Protein AF-0000000084719335 (afdb_homodimer)

Structure (mmCIF, N/CA/C/O backbone):
data_AF-0000000084719335-model_v1
#
loop_
_entity.id
_entity.type
_entity.pdbx_description
1 polymer 'Transcriptional regulator, LysR family'
#
loop_
_atom_site.group_PDB
_atom_site.id
_atom_site.type_symbol
_atom_site.label_atom_id
_atom_site.label_alt_id
_atom_site.label_comp_id
_atom_site.label_asym_id
_atom_site.label_entity_id
_atom_site.label_seq_id
_atom_site.pdbx_PDB_ins_code
_atom_site.Cartn_x
_atom_site.Cartn_y
_atom_site.Cartn_z
_atom_site.occupancy
_atom_site.B_iso_or_equiv
_atom_site.auth_seq_id
_atom_site.auth_comp_id
_atom_site.auth_asym_id
_atom_site.auth_atom_id
_atom_site.pdbx_PDB_model_num
ATOM 1 N N . MET A 1 1 ? -36.25 52.406 4.422 1 25.56 1 MET A N 1
ATOM 2 C CA . MET A 1 1 ? -36.938 51.438 3.568 1 25.56 1 MET A CA 1
ATOM 3 C C . MET A 1 1 ? -36 50.312 3.145 1 25.56 1 MET A C 1
ATOM 5 O O . MET A 1 1 ? -35.219 50.469 2.195 1 25.56 1 MET A O 1
ATOM 9 N N . ALA A 1 2 ? -35.438 49.688 4.145 1 31.94 2 ALA A N 1
ATOM 10 C CA . ALA A 1 2 ? -34.406 48.688 4.473 1 31.94 2 ALA A CA 1
ATOM 11 C C . ALA A 1 2 ? -34.781 47.312 3.912 1 31.94 2 ALA A C 1
ATOM 13 O O . ALA A 1 2 ? -35.625 46.625 4.461 1 31.94 2 ALA A O 1
ATOM 14 N N . GLY A 1 3 ? -35.094 47.281 2.584 1 25.62 3 GLY A N 1
ATOM 15 C CA . GLY A 1 3 ? -35.562 46.062 1.975 1 25.62 3 GLY A CA 1
ATOM 16 C C . GLY A 1 3 ? -34.562 44.906 2.055 1 25.62 3 GLY A C 1
ATOM 17 O O . GLY A 1 3 ? -33.5 44.969 1.447 1 25.62 3 GLY A O 1
ATOM 18 N N . LYS A 1 4 ? -34.406 44.312 3.188 1 32.72 4 LYS A N 1
ATOM 19 C CA . LYS A 1 4 ? -33.531 43.188 3.498 1 32.72 4 LYS A CA 1
ATOM 20 C C . LYS A 1 4 ? -33.781 42 2.584 1 32.72 4 LYS A C 1
ATOM 22 O O . LYS A 1 4 ? -34.906 41.438 2.598 1 32.72 4 LYS A O 1
ATOM 27 N N . VAL A 1 5 ? -33.469 42.094 1.308 1 30.06 5 VAL A N 1
ATOM 28 C CA . VAL A 1 5 ? -33.656 41 0.376 1 30.06 5 VAL A CA 1
ATOM 29 C C . VAL A 1 5 ? -33.062 39.719 0.954 1 30.06 5 VAL A C 1
ATOM 31 O O . VAL A 1 5 ? -32.031 39.75 1.627 1 30.06 5 VAL A O 1
ATOM 34 N N . ASP A 1 6 ? -33.875 38.781 1.334 1 27.91 6 ASP A N 1
ATOM 35 C CA . ASP A 1 6 ? -33.719 37.406 1.821 1 27.91 6 ASP A CA 1
ATOM 36 C C . ASP A 1 6 ? -32.844 36.594 0.862 1 27.91 6 ASP A C 1
ATOM 38 O O . ASP A 1 6 ? -33.281 36.281 -0.254 1 27.91 6 ASP A O 1
ATOM 42 N N . LEU A 1 7 ? -31.656 37 0.494 1 32.09 7 LEU A N 1
ATOM 43 C CA . LEU A 1 7 ? -30.953 36.094 -0.422 1 32.09 7 LEU A CA 1
ATOM 44 C C . LEU A 1 7 ? -30.984 34.688 0.091 1 32.09 7 LEU A C 1
ATOM 46 O O . LEU A 1 7 ? -30.734 34.438 1.273 1 32.09 7 LEU A O 1
ATOM 50 N N . GLY A 1 8 ? -31.938 33.906 -0.352 1 28.92 8 GLY A N 1
ATOM 51 C CA . GLY A 1 8 ? -32.188 32.469 -0.21 1 28.92 8 GLY A CA 1
ATOM 52 C C . GLY A 1 8 ? -30.922 31.641 -0.25 1 28.92 8 GLY A C 1
ATOM 53 O O . GLY A 1 8 ? -30 31.938 -0.997 1 28.92 8 GLY A O 1
ATOM 54 N N . ARG A 1 9 ? -30.5 31.109 0.872 1 32.75 9 ARG A N 1
ATOM 55 C CA . ARG A 1 9 ? -29.391 30.203 1.153 1 32.75 9 ARG A CA 1
ATOM 56 C C . ARG A 1 9 ? -29.375 29.047 0.159 1 32.75 9 ARG A C 1
ATOM 58 O O . ARG A 1 9 ? -30.406 28.375 -0.05 1 32.75 9 ARG A O 1
ATOM 65 N N . PRO A 1 10 ? -28.578 29.172 -1.037 1 32.22 10 PRO A N 1
ATOM 66 C CA . PRO A 1 10 ? -28.469 28.016 -1.932 1 32.22 10 PRO A CA 1
ATOM 67 C C . PRO A 1 10 ? -28.344 26.688 -1.176 1 32.22 10 PRO A C 1
ATOM 69 O O . PRO A 1 10 ? -27.844 26.672 -0.049 1 32.22 10 PRO A O 1
ATOM 72 N N . GLY A 1 11 ? -29.344 25.828 -1.224 1 26.53 11 GLY A N 1
ATOM 73 C CA . GLY A 1 11 ? -29.469 24.438 -0.787 1 26.53 11 GLY A CA 1
ATOM 74 C C . GLY A 1 11 ? -28.25 23.609 -1.098 1 26.53 11 GLY A C 1
ATOM 75 O O . GLY A 1 11 ? -27.516 23.891 -2.049 1 26.53 11 GLY A O 1
ATOM 76 N N . VAL A 1 12 ? -27.625 22.906 -0.111 1 29.16 12 VAL A N 1
ATOM 77 C CA . VAL A 1 12 ? -26.641 21.844 0.048 1 29.16 12 VAL A CA 1
ATOM 78 C C . VAL A 1 12 ? -26.969 20.688 -0.897 1 29.16 12 VAL A C 1
ATOM 80 O O . VAL A 1 12 ? -28.031 20.078 -0.797 1 29.16 12 VAL A O 1
ATOM 83 N N . GLN A 1 13 ? -26.984 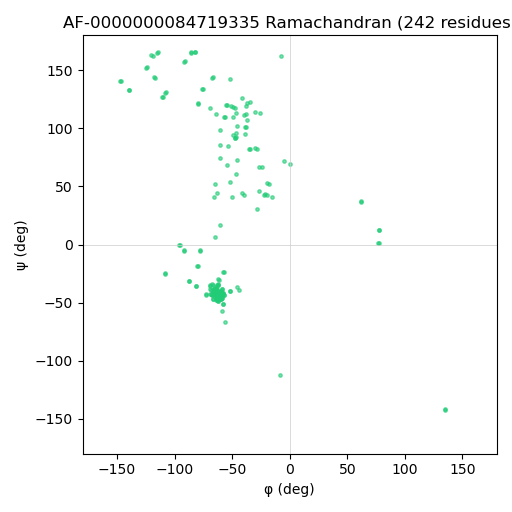20.906 -2.207 1 28.06 13 GLN A N 1
ATOM 84 C CA . GLN A 1 13 ? -27.156 19.766 -3.09 1 28.06 13 GLN A CA 1
ATOM 85 C C . GLN A 1 13 ? -26.375 18.547 -2.564 1 28.06 13 GLN A C 1
ATOM 87 O O . GLN A 1 13 ? -25.172 18.625 -2.348 1 28.06 13 GLN A O 1
ATOM 92 N N . CYS A 1 14 ? -27.047 17.625 -1.935 1 24.53 14 CYS A N 1
ATOM 93 C CA . CYS A 1 14 ? -26.844 16.203 -1.69 1 24.53 14 CYS A CA 1
ATOM 94 C C . CYS A 1 14 ? -26.156 15.539 -2.883 1 24.53 14 CYS A C 1
ATOM 96 O O . CYS A 1 14 ? -26.391 15.922 -4.031 1 24.53 14 CYS A O 1
ATOM 98 N N . CYS A 1 15 ? -25.031 14.922 -2.662 1 29.81 15 CYS A N 1
ATOM 99 C CA . CYS A 1 15 ? -24.25 14.008 -3.488 1 29.81 15 CYS A CA 1
ATOM 100 C C . CYS A 1 15 ? -25.172 13.039 -4.238 1 29.81 15 CYS A C 1
ATOM 102 O O . CYS A 1 15 ? -25.594 12.023 -3.688 1 29.81 15 CYS A O 1
ATOM 104 N N . LEU A 1 16 ? -26.219 13.406 -4.777 1 32.31 16 LEU A N 1
ATOM 105 C CA . LEU A 1 16 ? -27.016 12.445 -5.531 1 32.31 16 LEU A CA 1
ATOM 106 C C . LEU A 1 16 ? -26.156 11.703 -6.551 1 32.31 16 LEU A C 1
ATOM 108 O O . LEU A 1 16 ? -25.453 12.336 -7.352 1 32.31 16 LEU A O 1
ATOM 112 N N . GLY A 1 17 ? -26.109 10.336 -6.348 1 31.42 17 GLY A N 1
ATOM 113 C CA . GLY A 1 17 ? -25.625 9.148 -7.027 1 31.42 17 GLY A CA 1
ATOM 114 C C . GLY A 1 17 ? -26.281 8.922 -8.375 1 31.42 17 GLY A C 1
ATOM 115 O O . GLY A 1 17 ? -26.812 7.84 -8.641 1 31.42 17 GLY A O 1
ATOM 116 N N . ILE A 1 18 ? -26.922 9.703 -9.07 1 34.09 18 ILE A N 1
ATOM 117 C CA . ILE A 1 18 ? -27.812 9.133 -10.07 1 34.09 18 ILE A CA 1
ATOM 118 C C . ILE A 1 18 ? -27.016 8.211 -11.008 1 34.09 18 ILE A C 1
ATOM 120 O O . ILE A 1 18 ? -27.578 7.289 -11.602 1 34.09 18 ILE A O 1
ATOM 124 N N . GLY A 1 19 ? -26.125 8.656 -11.797 1 34.84 19 GLY A N 1
ATOM 125 C CA . GLY A 1 19 ? -25.859 8.031 -13.078 1 34.84 19 GLY A CA 1
ATOM 126 C C . GLY A 1 19 ? -25.562 6.543 -12.969 1 34.84 19 GLY A C 1
ATOM 127 O O . GLY A 1 19 ? -24.984 6.094 -11.977 1 34.84 19 GLY A O 1
ATOM 128 N N . THR A 1 20 ? -26.375 5.5 -13.648 1 37.09 20 THR A N 1
ATOM 129 C CA . THR A 1 20 ? -26.375 4.043 -13.719 1 37.09 20 THR A CA 1
ATOM 130 C C . THR A 1 20 ? -24.953 3.518 -13.953 1 37.09 20 THR A C 1
ATOM 132 O O . THR A 1 20 ? -24.766 2.332 -14.234 1 37.09 20 THR A O 1
ATOM 135 N N . GLY A 1 21 ? -24.203 4.277 -14.758 1 34 21 GLY A N 1
ATOM 136 C CA . GLY A 1 21 ? -22.953 3.623 -15.156 1 34 21 GLY A CA 1
ATOM 137 C C . GLY A 1 21 ? -22.328 2.805 -14.047 1 34 21 GLY A C 1
ATOM 138 O O . GLY A 1 21 ? -22.562 3.072 -12.859 1 34 21 GLY A O 1
ATOM 139 N N . VAL A 1 22 ? -22.188 1.391 -14.328 1 33.91 22 VAL A N 1
ATOM 140 C CA . VAL A 1 22 ? -21.406 0.573 -13.414 1 33.91 22 VAL A CA 1
ATOM 141 C C . VAL A 1 22 ? -20.359 1.444 -12.703 1 33.91 22 VAL A C 1
ATOM 143 O O . VAL A 1 22 ? -19.453 1.983 -13.344 1 33.91 22 VAL A O 1
ATOM 146 N N . ARG A 1 23 ? -20.734 2.383 -11.859 1 37.47 23 ARG A N 1
ATOM 147 C CA . ARG A 1 23 ? -19.891 2.969 -10.836 1 37.47 23 ARG A CA 1
ATOM 148 C C . ARG A 1 23 ? -18.734 2.033 -10.484 1 37.47 23 ARG A C 1
ATOM 150 O O . ARG A 1 23 ? -18.922 1.012 -9.828 1 37.47 23 ARG A O 1
ATOM 157 N N . GLU A 1 24 ? -18.234 1.527 -11.508 1 37 24 GLU A N 1
ATOM 158 C CA . GLU A 1 24 ? -16.938 0.912 -11.234 1 37 24 GLU A CA 1
ATOM 159 C C . GLU A 1 24 ? -16.484 1.218 -9.812 1 37 24 GLU A C 1
ATOM 161 O O . GLU A 1 24 ? -16.953 2.17 -9.188 1 37 24 GLU A O 1
ATOM 166 N N . GLY A 1 25 ? -15.492 0.408 -9.328 1 35.66 25 GLY A N 1
ATOM 167 C CA . GLY A 1 25 ? -14.875 0.1 -8.047 1 35.66 25 GLY A CA 1
ATOM 168 C C . GLY A 1 25 ? -14.695 1.321 -7.168 1 35.66 25 GLY A C 1
ATOM 169 O O . GLY A 1 25 ? -14.477 2.428 -7.668 1 35.66 25 GLY A O 1
ATOM 170 N N . ALA A 1 26 ? -15.617 1.698 -6.184 1 39.69 26 ALA A N 1
ATOM 171 C CA . ALA A 1 26 ? -15.195 2.279 -4.91 1 39.69 26 ALA A CA 1
ATOM 172 C C . ALA A 1 26 ? -13.68 2.396 -4.836 1 39.69 26 ALA A C 1
ATOM 174 O O . ALA A 1 26 ? -12.969 1.399 -4.973 1 39.69 26 ALA A O 1
ATOM 175 N N . ARG A 1 27 ? -13.203 3.27 -5.625 1 42.34 27 ARG A N 1
ATOM 176 C CA . ARG A 1 27 ? -11.797 3.654 -5.5 1 42.34 27 ARG A CA 1
ATOM 177 C C . ARG A 1 27 ? -11.266 3.318 -4.109 1 42.34 27 ARG A C 1
ATOM 179 O O . ARG A 1 27 ? -11.703 3.896 -3.113 1 42.34 27 ARG A O 1
ATOM 186 N N . LEU A 1 28 ? -11.586 2.203 -3.641 1 44.66 28 LEU A N 1
ATOM 187 C CA . LEU A 1 28 ? -10.789 1.982 -2.436 1 44.66 28 LEU A CA 1
ATOM 188 C C . LEU A 1 28 ? -9.578 2.904 -2.404 1 44.66 28 LEU A C 1
ATOM 190 O O . LEU A 1 28 ? -8.656 2.748 -3.205 1 44.66 28 LEU A O 1
ATOM 194 N N . GLY A 1 29 ? -9.906 4.332 -2.611 1 51.66 29 GLY A N 1
ATOM 195 C CA . GLY A 1 29 ? -8.906 5.34 -2.305 1 51.66 29 GLY A CA 1
ATOM 196 C C . GLY A 1 29 ? -7.766 4.816 -1.454 1 51.66 29 GLY A C 1
ATOM 197 O O . GLY A 1 29 ? -7.699 5.094 -0.255 1 51.66 29 GLY A O 1
ATOM 198 N N . ALA A 1 30 ? -7.383 3.559 -1.85 1 61.56 30 ALA A N 1
ATOM 199 C CA . ALA A 1 30 ? -6.488 2.818 -0.967 1 61.56 30 ALA A CA 1
ATOM 200 C C . ALA A 1 30 ? -5.137 3.518 -0.844 1 61.56 30 ALA A C 1
ATOM 202 O O . ALA A 1 30 ? -4.699 4.203 -1.771 1 61.56 30 ALA A O 1
ATOM 203 N N . VAL A 1 31 ? -5.023 3.939 0.312 1 75.88 31 VAL A N 1
ATOM 204 C CA . VAL A 1 31 ? -3.67 4.305 0.711 1 75.88 31 VAL A CA 1
ATOM 205 C C . VAL A 1 31 ? -2.656 3.512 -0.11 1 75.88 31 VAL A C 1
ATOM 207 O O . VAL A 1 31 ? -2.729 2.281 -0.177 1 75.88 31 VAL A O 1
ATOM 210 N N . SER A 1 32 ? -1.927 4.254 -0.952 1 84.25 32 SER A N 1
ATOM 211 C CA . SER A 1 32 ? -0.883 3.6 -1.732 1 84.25 32 SER A CA 1
ATOM 212 C C . SER A 1 32 ? 0.454 3.627 -0.999 1 84.25 32 SER A C 1
ATOM 214 O O . SER A 1 32 ? 0.646 4.422 -0.077 1 84.25 32 SER A O 1
ATOM 216 N N . LEU A 1 33 ? 1.321 2.723 -1.35 1 88.81 33 LEU A N 1
ATOM 217 C CA . LEU A 1 33 ? 2.654 2.709 -0.757 1 88.81 33 LEU A CA 1
ATOM 218 C C . LEU A 1 33 ? 3.408 3.992 -1.082 1 88.81 33 LEU A C 1
ATOM 220 O O . LEU A 1 33 ? 4.207 4.473 -0.273 1 88.81 33 LEU A O 1
ATOM 224 N N . THR A 1 34 ? 3.076 4.551 -2.24 1 89 34 THR A N 1
ATOM 225 C CA . THR A 1 34 ? 3.711 5.797 -2.648 1 89 34 THR A CA 1
ATOM 226 C C . THR A 1 34 ? 3.297 6.941 -1.726 1 89 34 THR A C 1
ATOM 228 O O . THR A 1 34 ? 4.113 7.797 -1.381 1 89 34 THR A O 1
ATOM 231 N N . HIS A 1 35 ? 2.037 6.906 -1.368 1 92.69 35 HIS A N 1
ATOM 232 C CA . HIS A 1 35 ? 1.572 7.914 -0.419 1 92.69 35 HIS A CA 1
ATOM 233 C C . HIS A 1 35 ? 2.293 7.785 0.918 1 92.69 35 HIS A C 1
ATOM 235 O O . HIS A 1 35 ? 2.664 8.789 1.528 1 92.69 35 HIS A O 1
ATOM 241 N N . LEU A 1 36 ? 2.477 6.562 1.339 1 93.62 36 LEU A N 1
ATOM 242 C CA . LEU A 1 36 ? 3.16 6.309 2.604 1 93.62 36 LEU A CA 1
ATOM 243 C C . LEU A 1 36 ? 4.617 6.762 2.533 1 93.62 36 LEU A C 1
ATOM 245 O O . LEU A 1 36 ? 5.129 7.363 3.48 1 93.62 36 LEU A O 1
ATOM 249 N N . GLN A 1 37 ? 5.277 6.484 1.441 1 94.12 37 GLN A N 1
ATOM 250 C CA . GLN A 1 37 ? 6.664 6.91 1.252 1 94.12 37 GLN A CA 1
ATOM 251 C C . GLN A 1 37 ? 6.777 8.43 1.267 1 94.12 37 GLN A C 1
ATOM 253 O O . GLN A 1 37 ? 7.684 8.984 1.894 1 94.12 37 GLN A O 1
ATOM 258 N N . SER A 1 38 ? 5.867 9 0.545 1 96.31 38 SER A N 1
ATOM 259 C CA . SER A 1 38 ? 5.84 10.461 0.513 1 96.31 38 SER A CA 1
ATOM 260 C C . SER A 1 38 ? 5.637 11.039 1.908 1 96.31 38 SER A C 1
ATOM 262 O O . SER A 1 38 ? 6.332 11.977 2.303 1 96.31 38 SER A O 1
ATOM 264 N N . PHE A 1 39 ? 4.711 10.508 2.584 1 97.38 39 PHE A N 1
ATOM 265 C CA . PHE A 1 39 ? 4.418 10.945 3.943 1 97.38 39 PHE A CA 1
ATOM 266 C C . PHE A 1 39 ? 5.645 10.805 4.832 1 97.38 39 PHE A C 1
ATOM 268 O O . PHE A 1 39 ? 6.016 11.742 5.547 1 97.38 39 PHE A O 1
ATOM 275 N N . VAL A 1 40 ? 6.242 9.656 4.836 1 97.56 40 VAL A N 1
ATOM 276 C CA . VAL A 1 40 ? 7.387 9.383 5.695 1 97.56 40 VAL A CA 1
ATOM 277 C C . VAL A 1 40 ? 8.531 10.336 5.352 1 97.56 40 VAL A C 1
ATOM 279 O O . VAL A 1 40 ? 9.203 10.859 6.242 1 97.56 40 VAL A O 1
ATOM 282 N N . ALA A 1 41 ? 8.766 10.555 4.07 1 97.5 41 ALA A N 1
ATOM 283 C CA . ALA A 1 41 ? 9.828 11.469 3.641 1 97.5 41 ALA A CA 1
ATOM 284 C C . ALA A 1 41 ? 9.586 12.875 4.176 1 97.5 41 ALA A C 1
ATOM 286 O O . ALA A 1 41 ? 10.508 13.516 4.691 1 97.5 41 ALA A O 1
ATOM 287 N N . VAL A 1 42 ? 8.352 13.336 4.098 1 97.94 42 VAL A N 1
ATOM 288 C CA . VAL A 1 42 ? 8.031 14.68 4.574 1 97.94 42 VAL A CA 1
ATOM 289 C C . VAL A 1 42 ? 8.148 14.727 6.094 1 97.94 42 VAL A C 1
ATOM 291 O O . VAL A 1 42 ? 8.633 15.711 6.656 1 97.94 42 VAL A O 1
ATOM 294 N N . ALA A 1 43 ? 7.652 13.703 6.719 1 98 43 ALA A N 1
ATOM 295 C CA . ALA A 1 43 ? 7.719 13.641 8.172 1 98 43 ALA A CA 1
ATOM 296 C C . ALA A 1 43 ? 9.164 13.703 8.664 1 98 43 ALA A C 1
ATOM 298 O O . ALA A 1 43 ? 9.453 14.336 9.68 1 98 43 ALA A O 1
ATOM 299 N N . GLU A 1 44 ? 10.047 13.078 7.965 1 97 44 GLU A N 1
ATOM 300 C CA . GLU A 1 44 ? 11.445 13 8.367 1 97 44 GLU A CA 1
ATOM 301 C C . GLU A 1 44 ? 12.211 14.266 7.988 1 97 44 GLU A C 1
ATOM 303 O O . GLU A 1 44 ? 13.047 14.742 8.75 1 97 44 GLU A O 1
ATOM 308 N N . GLU A 1 45 ? 11.891 14.867 6.879 1 96.94 45 GLU A N 1
ATOM 309 C CA . GLU A 1 45 ? 12.617 16.031 6.379 1 96.94 45 GLU A CA 1
ATOM 310 C C . GLU A 1 45 ? 12.047 17.328 6.957 1 96.94 45 GLU A C 1
ATOM 312 O O . GLU A 1 45 ? 12.75 18.344 7.027 1 96.94 45 GLU A O 1
ATOM 317 N N . GLY A 1 46 ? 10.742 17.328 7.227 1 97.06 46 GLY A N 1
ATOM 318 C CA . GLY A 1 46 ? 10.07 18.5 7.758 1 97.06 46 GLY A CA 1
ATOM 319 C C . GLY A 1 46 ? 9.812 19.562 6.707 1 97.06 46 GLY A C 1
ATOM 320 O O . GLY A 1 46 ? 9.367 20.672 7.031 1 97.06 46 GLY A O 1
ATOM 321 N N . HIS A 1 47 ? 10.195 19.281 5.52 1 96.75 47 HIS A N 1
ATOM 322 C CA . HIS A 1 47 ? 10.008 20.188 4.387 1 96.75 47 HIS A CA 1
ATOM 323 C C . HIS A 1 47 ? 9.586 19.422 3.139 1 96.75 47 HIS A C 1
ATOM 325 O O . HIS A 1 47 ? 10.195 18.406 2.783 1 96.75 47 HIS A O 1
ATOM 331 N N . VAL A 1 48 ? 8.555 19.953 2.469 1 96.69 48 VAL A N 1
ATOM 332 C CA . VAL A 1 48 ? 8.016 19.297 1.276 1 96.69 48 VAL A CA 1
ATOM 333 C C . VAL A 1 48 ? 9.078 19.297 0.172 1 96.69 48 VAL A C 1
ATOM 335 O O . VAL A 1 48 ? 9.258 18.281 -0.513 1 96.69 48 VAL A O 1
ATOM 338 N N . GLY A 1 49 ? 9.805 20.406 0.015 1 96.62 49 GLY A N 1
ATOM 339 C CA . GLY A 1 49 ? 10.828 20.516 -1.02 1 96.62 49 GLY A CA 1
ATOM 340 C C . GLY A 1 49 ? 11.961 19.531 -0.833 1 96.62 49 GLY A C 1
ATOM 341 O O . GLY A 1 49 ? 12.391 18.875 -1.789 1 96.62 49 GLY A O 1
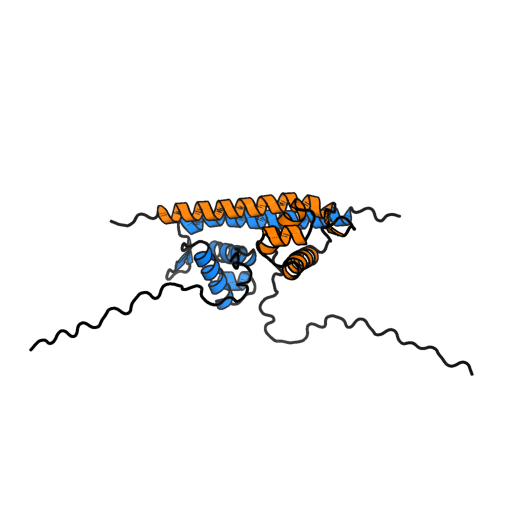ATOM 342 N N . ARG A 1 50 ? 12.43 19.438 0.374 1 97.19 50 ARG A N 1
ATOM 343 C CA . ARG A 1 50 ? 13.516 18.516 0.675 1 97.19 50 ARG A CA 1
ATOM 344 C C . ARG A 1 50 ? 13.07 17.062 0.492 1 97.19 50 ARG A C 1
ATOM 346 O O . ARG A 1 50 ? 13.828 16.234 -0.019 1 97.19 50 ARG A O 1
ATOM 353 N N . ALA A 1 51 ? 11.883 16.859 0.936 1 97.88 51 ALA A N 1
ATOM 354 C CA . ALA A 1 51 ? 11.32 15.523 0.767 1 97.88 51 ALA A CA 1
ATOM 355 C C . ALA A 1 51 ? 11.18 15.164 -0.711 1 97.88 51 ALA A C 1
ATOM 357 O O . ALA A 1 51 ? 11.477 14.039 -1.118 1 97.88 51 ALA A O 1
ATOM 358 N N . ALA A 1 52 ? 10.758 16.062 -1.491 1 96.94 52 ALA A N 1
ATOM 359 C CA . ALA A 1 52 ? 10.617 15.852 -2.928 1 96.94 52 ALA A CA 1
ATOM 360 C C . ALA A 1 52 ? 11.953 15.484 -3.566 1 96.94 52 ALA A C 1
ATOM 362 O O . ALA A 1 52 ? 12.031 14.547 -4.367 1 96.94 52 ALA A O 1
ATOM 363 N N . ARG A 1 53 ? 12.969 16.172 -3.191 1 96.25 53 ARG A N 1
ATOM 364 C CA . ARG A 1 53 ? 14.305 15.906 -3.703 1 96.25 53 ARG A CA 1
ATOM 365 C C . ARG A 1 53 ? 14.766 14.508 -3.32 1 96.25 53 ARG A C 1
ATOM 367 O O . ARG A 1 53 ? 15.305 13.773 -4.152 1 96.25 53 ARG A O 1
ATOM 374 N N . ARG A 1 54 ? 14.469 14.141 -2.09 1 95.25 54 ARG A N 1
ATOM 375 C CA . ARG A 1 54 ? 14.859 12.828 -1.584 1 95.25 54 ARG A CA 1
ATOM 376 C C . ARG A 1 54 ? 14.195 11.719 -2.385 1 95.25 54 ARG A C 1
ATOM 378 O O . ARG A 1 54 ? 14.805 10.68 -2.645 1 95.25 54 ARG A O 1
ATOM 385 N N . LEU A 1 55 ? 12.992 11.945 -2.826 1 93.5 55 LEU A N 1
ATOM 386 C CA . LEU A 1 55 ? 12.219 10.93 -3.529 1 93.5 55 LEU A CA 1
ATOM 387 C C . LEU A 1 55 ? 12.352 11.094 -5.039 1 93.5 55 LEU A C 1
ATOM 389 O O . LEU A 1 55 ? 11.719 10.367 -5.805 1 93.5 55 LEU A O 1
ATOM 393 N N . HIS A 1 56 ? 13.109 12.094 -5.477 1 94.19 56 HIS A N 1
ATOM 394 C CA . HIS A 1 56 ? 13.297 12.375 -6.895 1 94.19 56 HIS A CA 1
ATOM 395 C C . HIS A 1 56 ? 11.969 12.734 -7.562 1 94.19 56 HIS A C 1
ATOM 397 O O . HIS A 1 56 ? 11.664 12.234 -8.648 1 94.19 56 HIS A O 1
ATOM 403 N N . LEU A 1 57 ? 11.227 13.383 -6.852 1 93.12 57 LEU A N 1
ATOM 404 C CA . LEU A 1 57 ? 9.961 13.938 -7.324 1 93.12 57 LEU A CA 1
ATOM 405 C C . LEU A 1 57 ? 10 15.461 -7.324 1 93.12 57 LEU A C 1
ATOM 407 O O . LEU A 1 57 ? 10.922 16.062 -6.777 1 93.12 57 LEU A O 1
ATOM 411 N N . SER A 1 58 ? 9.016 16.031 -8.023 1 95.06 58 SER A N 1
ATOM 412 C CA . SER A 1 58 ? 8.781 17.469 -7.859 1 95.06 58 SER A CA 1
ATOM 413 C C . SER A 1 58 ? 7.867 17.734 -6.668 1 95.06 58 SER A C 1
ATOM 415 O O . SER A 1 58 ? 7.246 16.812 -6.133 1 95.06 58 SER A O 1
ATOM 417 N N . GLN A 1 59 ? 7.828 18.984 -6.25 1 95.5 59 GLN A N 1
ATOM 418 C CA . GLN A 1 59 ? 7.07 19.375 -5.062 1 95.5 59 GLN A CA 1
ATOM 419 C C . GLN A 1 59 ? 5.57 19.172 -5.281 1 95.5 59 GLN A C 1
ATOM 421 O O . GLN A 1 59 ? 4.867 18.688 -4.391 1 95.5 59 GLN A O 1
ATOM 426 N N . PRO A 1 60 ? 4.98 19.516 -6.461 1 96.31 60 PRO A N 1
ATOM 427 C CA . PRO A 1 60 ? 3.523 19.438 -6.605 1 96.31 60 PRO A CA 1
ATOM 428 C C . PRO A 1 60 ? 2.986 18.031 -6.453 1 96.31 60 PRO A C 1
ATOM 430 O O . PRO A 1 60 ? 2.045 17.797 -5.691 1 96.31 60 PRO A O 1
ATOM 433 N N . PRO A 1 61 ? 3.617 17.078 -7.125 1 93.75 61 PRO A N 1
ATOM 434 C CA . PRO A 1 61 ? 3.148 15.703 -6.957 1 93.75 61 PRO A CA 1
ATOM 435 C C . PRO A 1 61 ? 3.262 15.211 -5.512 1 93.75 61 PRO A C 1
ATOM 437 O O . PRO A 1 61 ? 2.381 14.5 -5.027 1 93.75 61 PRO A O 1
ATOM 440 N N . LEU A 1 62 ? 4.312 15.531 -4.895 1 94.62 62 LEU A N 1
ATOM 441 C CA . LEU A 1 62 ? 4.488 15.117 -3.504 1 94.62 62 LEU A CA 1
ATOM 442 C C . LEU A 1 62 ? 3.404 15.727 -2.619 1 94.62 62 LEU A C 1
ATOM 444 O O . LEU A 1 62 ? 2.834 15.031 -1.77 1 94.62 62 LEU A O 1
ATOM 448 N N . SER A 1 63 ? 3.102 16.984 -2.771 1 95.81 63 SER A N 1
ATOM 449 C CA . SER A 1 63 ? 2.055 17.641 -1.998 1 95.81 63 SER A CA 1
ATOM 450 C C . SER A 1 63 ? 0.701 16.984 -2.213 1 95.81 63 SER A C 1
ATOM 452 O O . SER A 1 63 ? -0.061 16.797 -1.264 1 95.81 63 SER A O 1
ATOM 454 N N . ARG A 1 64 ? 0.516 16.641 -3.436 1 94.94 64 ARG A N 1
ATOM 455 C CA . ARG A 1 64 ? -0.741 15.969 -3.764 1 94.94 64 ARG A CA 1
ATOM 456 C C . ARG A 1 64 ? -0.842 14.617 -3.068 1 94.94 64 ARG A C 1
ATOM 458 O O . ARG A 1 64 ? -1.925 14.211 -2.639 1 94.94 64 ARG A O 1
ATOM 465 N N . HIS A 1 65 ? 0.277 13.906 -3.035 1 93.94 65 HIS A N 1
ATOM 466 C CA . HIS A 1 65 ? 0.292 12.625 -2.338 1 93.94 65 HIS A CA 1
ATOM 467 C C . HIS A 1 65 ? -0.124 12.789 -0.879 1 93.94 65 HIS A C 1
ATOM 469 O O . HIS A 1 65 ? -0.917 12 -0.363 1 93.94 65 HIS A O 1
ATOM 475 N N . ILE A 1 66 ? 0.379 13.812 -0.232 1 95.44 66 ILE A N 1
ATOM 476 C CA . ILE A 1 66 ? 0.088 14.062 1.174 1 95.44 66 ILE A CA 1
ATOM 477 C C . ILE A 1 66 ? -1.39 14.414 1.34 1 95.44 66 ILE A C 1
ATOM 479 O O . ILE A 1 66 ? -2.064 13.875 2.221 1 95.44 66 ILE A O 1
ATOM 483 N N . LEU A 1 67 ? -1.844 15.305 0.485 1 94.19 67 LEU A N 1
ATOM 484 C CA . LEU A 1 67 ? -3.236 15.734 0.549 1 94.19 67 LEU A CA 1
ATOM 485 C C . LEU A 1 67 ? -4.18 14.555 0.33 1 94.19 67 LEU A C 1
ATOM 487 O O . LEU A 1 67 ? -5.176 14.406 1.04 1 94.19 67 LEU A O 1
ATOM 491 N N . SER A 1 68 ? -3.9 13.773 -0.619 1 92.31 68 SER A N 1
ATOM 492 C CA . SER A 1 68 ? -4.715 12.594 -0.898 1 92.31 68 SER A CA 1
ATOM 493 C C . SER A 1 68 ? -4.746 11.648 0.297 1 92.31 68 SER A C 1
ATOM 495 O O . SER A 1 68 ? -5.801 11.109 0.64 1 92.31 68 SER A O 1
ATOM 497 N N . LEU A 1 69 ? -3.596 11.469 0.909 1 92.44 69 LEU A N 1
ATOM 498 C CA . LEU A 1 69 ? -3.496 10.617 2.086 1 92.44 69 LEU A CA 1
ATOM 499 C C . LEU A 1 69 ? -4.332 11.172 3.234 1 92.44 69 LEU A C 1
ATOM 501 O O . LEU A 1 69 ? -5.082 10.43 3.875 1 92.44 69 LEU A O 1
ATOM 505 N N . GLU A 1 70 ? -4.23 12.445 3.445 1 93.19 70 GLU A N 1
ATOM 506 C CA . GLU A 1 70 ? -5.004 13.094 4.504 1 93.19 70 GLU A CA 1
ATOM 507 C C . GLU A 1 70 ? -6.5 12.992 4.234 1 93.19 70 GLU A C 1
ATOM 509 O O . GLU A 1 70 ? -7.285 12.75 5.152 1 93.19 70 GLU A O 1
ATOM 514 N N . ASP A 1 71 ? -6.871 13.156 2.967 1 89.62 71 ASP A N 1
ATOM 515 C CA . ASP A 1 71 ? -8.273 13.047 2.568 1 89.62 71 ASP A CA 1
ATOM 516 C C . ASP A 1 71 ? -8.805 11.641 2.822 1 89.62 71 ASP A C 1
ATOM 518 O O . ASP A 1 71 ? -9.914 11.477 3.33 1 89.62 71 ASP A O 1
ATOM 522 N N . GLU A 1 72 ? -8.008 10.703 2.543 1 86.25 72 GLU A N 1
ATOM 523 C CA . GLU A 1 72 ? -8.414 9.312 2.723 1 86.25 72 GLU A CA 1
ATOM 524 C C . GLU A 1 72 ? -8.555 8.961 4.203 1 86.25 72 GLU A C 1
ATOM 526 O O . GLU A 1 72 ? -9.461 8.219 4.586 1 86.25 72 GLU A O 1
ATOM 531 N N . LEU A 1 73 ? -7.66 9.508 4.938 1 87.5 73 LEU A N 1
ATOM 532 C CA . LEU A 1 73 ? -7.691 9.242 6.371 1 87.5 73 LEU A CA 1
ATOM 533 C C . LEU A 1 73 ? -8.734 10.117 7.062 1 87.5 73 LEU A C 1
ATOM 535 O O . LEU A 1 73 ? -9.133 9.844 8.195 1 87.5 73 LEU A O 1
ATOM 539 N N . GLY A 1 74 ? -9.133 11.18 6.402 1 87.31 74 GLY A N 1
ATOM 540 C CA . GLY A 1 74 ? -10.141 12.086 6.938 1 87.31 74 GLY A CA 1
ATOM 541 C C . GLY A 1 74 ? -9.602 13.023 8 1 87.31 74 GLY A C 1
ATOM 542 O O . GLY A 1 74 ? -10.359 13.531 8.828 1 87.31 74 GLY A O 1
ATOM 543 N N . THR A 1 75 ? -8.32 13.133 8.164 1 90.44 75 THR A N 1
ATOM 544 C CA . THR A 1 75 ? -7.691 13.969 9.188 1 90.44 75 THR A CA 1
ATOM 545 C C . THR A 1 75 ? -6.367 14.531 8.68 1 90.44 75 THR A C 1
ATOM 547 O O . THR A 1 75 ? -5.629 13.859 7.965 1 90.44 75 THR A O 1
ATOM 550 N N . PRO A 1 76 ? -6.094 15.75 9 1 94.44 76 PRO A N 1
ATOM 551 C CA . PRO A 1 76 ? -4.773 16.281 8.672 1 94.44 76 PRO A CA 1
ATOM 552 C C . PRO A 1 76 ? -3.648 15.625 9.461 1 94.44 76 PRO A C 1
ATOM 554 O O . PRO A 1 76 ? -3.832 15.273 10.625 1 94.44 76 PRO A O 1
ATOM 557 N N . LEU A 1 77 ? -2.588 15.469 8.82 1 96.25 77 LEU A N 1
ATOM 558 C CA . LEU A 1 77 ? -1.435 14.828 9.445 1 96.25 77 LEU A CA 1
ATOM 559 C C . LEU A 1 77 ? -0.339 15.852 9.734 1 96.25 77 LEU A C 1
ATOM 561 O O . LEU A 1 77 ? 0.497 15.641 10.617 1 96.25 77 LEU A O 1
ATOM 565 N N . PHE A 1 78 ? -0.369 16.906 8.969 1 97.25 78 PHE A N 1
ATOM 566 C CA . PHE A 1 78 ? 0.646 17.938 9.094 1 97.25 78 PHE A CA 1
ATOM 567 C C . PHE A 1 78 ? 0.004 19.297 9.359 1 97.25 78 PHE A C 1
ATOM 569 O O . PHE A 1 78 ? -1.141 19.531 8.961 1 97.25 78 PHE A O 1
ATOM 576 N N . GLU A 1 79 ? 0.825 20.078 10.031 1 95.5 79 GLU A N 1
ATOM 577 C CA . GLU A 1 79 ? 0.582 21.516 10.117 1 95.5 79 GLU A CA 1
ATOM 578 C C . GLU A 1 79 ? 1.628 22.297 9.328 1 95.5 79 GLU A C 1
ATOM 580 O O . GLU A 1 79 ? 2.826 22.031 9.445 1 95.5 79 GLU A O 1
ATOM 585 N N . ARG A 1 80 ? 1.129 23.125 8.469 1 92.69 80 ARG A N 1
ATOM 586 C CA . ARG A 1 80 ? 2.051 23.984 7.727 1 92.69 80 ARG A CA 1
ATOM 587 C C . ARG A 1 80 ? 2.494 25.172 8.562 1 92.69 80 ARG A C 1
ATOM 589 O O . ARG A 1 80 ? 1.662 25.891 9.125 1 92.69 80 ARG A O 1
ATOM 596 N N . THR A 1 81 ? 3.773 25.328 8.781 1 94.31 81 THR A N 1
ATOM 597 C CA . THR A 1 81 ? 4.387 26.422 9.516 1 94.31 81 THR A CA 1
ATOM 598 C C . THR A 1 81 ? 5.363 27.188 8.625 1 94.31 81 THR A C 1
ATOM 600 O O . THR A 1 81 ? 5.742 26.703 7.555 1 94.31 81 THR A O 1
ATOM 603 N N . PRO A 1 82 ? 5.699 28.375 9.07 1 92.5 82 PRO A N 1
ATOM 604 C CA . PRO A 1 82 ? 6.699 29.109 8.297 1 92.5 82 PRO A CA 1
ATOM 605 C C . PRO A 1 82 ? 8.016 28.344 8.156 1 92.5 82 PRO A C 1
ATOM 607 O O . PRO A 1 82 ? 8.781 28.609 7.223 1 92.5 82 PRO A O 1
ATOM 610 N N . ARG A 1 83 ? 8.312 27.438 9.055 1 91.44 83 ARG A N 1
ATOM 611 C CA . ARG A 1 83 ? 9.562 26.688 9.062 1 91.44 83 ARG A CA 1
ATOM 612 C C . ARG A 1 83 ? 9.422 25.391 8.297 1 91.44 83 ARG A C 1
ATOM 614 O O . ARG A 1 83 ? 10.383 24.625 8.164 1 91.44 83 ARG A O 1
ATOM 621 N N . GLY A 1 84 ? 8.234 25.172 7.902 1 94.69 84 GLY A N 1
ATOM 622 C CA . GLY A 1 84 ? 8.016 23.953 7.152 1 94.69 84 GLY A CA 1
ATOM 623 C C . GLY A 1 84 ? 6.789 23.188 7.598 1 94.69 84 GLY A C 1
ATOM 624 O O . GLY A 1 84 ? 5.723 23.766 7.801 1 94.69 84 GLY A O 1
ATOM 625 N N . MET A 1 85 ? 6.945 21.828 7.59 1 95.81 85 MET A N 1
ATOM 626 C CA . MET A 1 85 ? 5.836 20.953 7.965 1 95.81 85 MET A CA 1
ATOM 627 C C . MET A 1 85 ? 6.078 20.328 9.336 1 95.81 85 MET A C 1
ATOM 629 O O . MET A 1 85 ? 7.16 19.797 9.602 1 95.81 85 MET A O 1
ATOM 633 N N . ARG A 1 86 ? 5.074 20.406 10.156 1 96 86 ARG A N 1
ATOM 634 C CA . ARG A 1 86 ? 5.137 19.781 11.477 1 96 86 ARG A CA 1
ATOM 635 C C . ARG A 1 86 ? 4.062 18.703 11.617 1 96 86 ARG A C 1
ATOM 637 O O . ARG A 1 86 ? 2.92 18.906 11.195 1 96 86 ARG A O 1
ATOM 644 N N . LEU A 1 87 ? 4.414 17.672 12.305 1 96.12 87 LEU A N 1
ATOM 645 C CA . LEU A 1 87 ? 3.467 16.578 12.508 1 96.12 87 LEU A CA 1
ATOM 646 C C . LEU A 1 87 ? 2.426 16.953 13.555 1 96.12 87 LEU A C 1
ATOM 648 O O . LEU A 1 87 ? 2.77 17.453 14.625 1 96.12 87 LEU A O 1
ATOM 652 N N . LEU A 1 88 ? 1.156 16.672 13.227 1 95.5 88 LEU A N 1
ATOM 653 C CA . LEU A 1 88 ? 0.088 16.688 14.219 1 95.5 88 LEU A CA 1
ATOM 654 C C . LEU A 1 88 ? 0.039 15.383 15 1 95.5 88 LEU A C 1
ATOM 656 O O . LEU A 1 88 ? 0.719 14.422 14.648 1 95.5 88 LEU A O 1
ATOM 660 N N . PRO A 1 89 ? -0.674 15.391 16.109 1 93.94 89 PRO A N 1
ATOM 661 C CA . PRO A 1 89 ? -0.764 14.141 16.875 1 93.94 89 PRO A CA 1
ATOM 662 C C . PRO A 1 89 ? -1.2 12.953 16.016 1 93.94 89 PRO A C 1
ATOM 664 O O . PRO A 1 89 ? -0.649 11.859 16.141 1 93.94 89 PRO A O 1
ATOM 667 N N . ALA A 1 90 ? -2.113 13.211 15.164 1 95 90 ALA A N 1
ATOM 668 C CA . ALA A 1 90 ? -2.547 12.172 14.234 1 95 90 ALA A CA 1
ATOM 669 C C . ALA A 1 90 ? -1.404 11.75 13.32 1 95 90 ALA A C 1
ATOM 671 O O . ALA A 1 90 ? -1.252 10.562 13.016 1 95 90 ALA A O 1
ATOM 672 N N . GLY A 1 91 ? -0.617 12.727 12.898 1 96.44 91 GLY A N 1
ATOM 673 C CA . GLY A 1 91 ? 0.541 12.438 12.062 1 96.44 91 GLY A CA 1
ATOM 674 C C . GLY A 1 91 ? 1.594 11.609 12.773 1 96.44 91 GLY A C 1
ATOM 675 O O . GLY A 1 91 ? 2.188 10.703 12.188 1 96.44 91 GLY A O 1
ATOM 676 N N . THR A 1 92 ? 1.795 11.914 13.969 1 95.62 92 THR A N 1
ATOM 677 C CA . THR A 1 92 ? 2.775 11.188 14.766 1 95.62 92 THR A CA 1
ATOM 678 C C . THR A 1 92 ? 2.357 9.727 14.938 1 95.62 92 THR A C 1
ATOM 680 O O . THR A 1 92 ? 3.176 8.82 14.789 1 95.62 92 THR A O 1
ATOM 683 N N . ALA A 1 93 ? 1.109 9.531 15.273 1 94.06 93 ALA A N 1
ATOM 684 C CA . ALA A 1 93 ? 0.576 8.18 15.398 1 94.06 93 ALA A CA 1
ATOM 685 C C . ALA A 1 93 ? 0.673 7.422 14.078 1 94.06 93 ALA A C 1
ATOM 687 O O . ALA A 1 93 ? 1.055 6.25 14.047 1 94.06 93 ALA A O 1
ATOM 688 N N . PHE A 1 94 ? 0.383 8.094 13.023 1 96.06 94 PHE A N 1
ATOM 689 C CA . PHE A 1 94 ? 0.39 7.473 11.703 1 96.06 94 PHE A CA 1
ATOM 690 C C . PHE A 1 94 ? 1.812 7.129 11.273 1 96.06 94 PHE A C 1
ATOM 692 O O . PHE A 1 94 ? 2.035 6.125 10.594 1 96.06 94 PHE A O 1
ATOM 699 N N . LEU A 1 95 ? 2.764 7.918 11.617 1 97.06 95 LEU A N 1
ATOM 700 C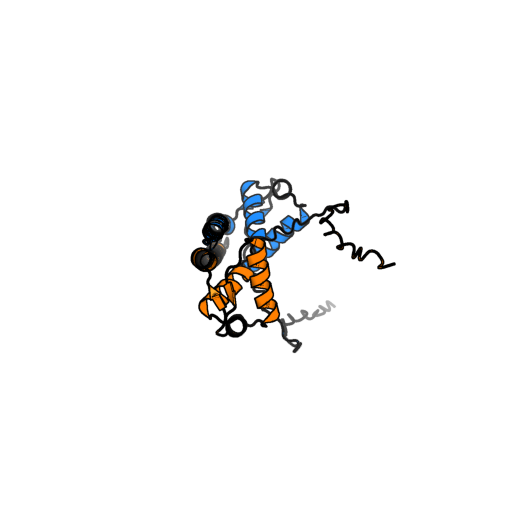 CA . LEU A 1 95 ? 4.152 7.723 11.211 1 97.06 95 LEU A CA 1
ATOM 701 C C . LEU A 1 95 ? 4.672 6.367 11.68 1 97.06 95 LEU A C 1
ATOM 703 O O . LEU A 1 95 ? 5.363 5.672 10.938 1 97.06 95 LEU A O 1
ATOM 707 N N . ALA A 1 96 ? 4.371 5.992 12.898 1 96.31 96 ALA A N 1
ATOM 708 C CA . ALA A 1 96 ? 4.793 4.695 13.43 1 96.31 96 ALA A CA 1
ATOM 709 C C . ALA A 1 96 ? 4.25 3.553 12.57 1 96.31 96 ALA A C 1
ATOM 711 O O . ALA A 1 96 ? 4.984 2.625 12.227 1 96.31 96 ALA A O 1
ATOM 712 N N . HIS A 1 97 ? 3.029 3.645 12.258 1 95.75 97 HIS A N 1
ATOM 713 C CA . HIS A 1 97 ? 2.393 2.625 11.43 1 95.75 97 HIS A CA 1
ATOM 714 C C . HIS A 1 97 ? 2.957 2.637 10.016 1 95.75 97 HIS A C 1
ATOM 716 O O . HIS A 1 97 ? 3.227 1.579 9.438 1 95.75 97 HIS A O 1
ATOM 722 N N . ALA A 1 98 ? 3.123 3.82 9.484 1 96.38 98 ALA A N 1
ATOM 723 C CA . ALA A 1 98 ? 3.631 3.949 8.125 1 96.38 98 ALA A CA 1
ATOM 724 C C . ALA A 1 98 ? 5.004 3.295 7.984 1 96.38 98 ALA A C 1
ATOM 726 O O . ALA A 1 98 ? 5.262 2.578 7.016 1 96.38 98 ALA A O 1
ATOM 727 N N . ARG A 1 99 ? 5.828 3.48 8.914 1 96.25 99 ARG A N 1
ATOM 728 C CA . ARG A 1 99 ? 7.16 2.889 8.898 1 96.25 99 ARG A CA 1
ATOM 729 C C . ARG A 1 99 ? 7.086 1.366 8.953 1 96.25 99 ARG A C 1
ATOM 731 O O . ARG A 1 99 ? 7.84 0.674 8.273 1 96.25 99 ARG A O 1
ATOM 738 N N . ARG A 1 100 ? 6.211 0.875 9.773 1 95.19 100 ARG A N 1
ATOM 739 C CA . ARG A 1 100 ? 6.047 -0.57 9.891 1 95.19 100 ARG A CA 1
ATOM 740 C C . ARG A 1 100 ? 5.531 -1.17 8.586 1 95.19 100 ARG A C 1
ATOM 742 O O . ARG A 1 100 ? 5.98 -2.24 8.172 1 95.19 100 ARG A O 1
ATOM 749 N N . ILE A 1 101 ? 4.613 -0.48 8.031 1 94.19 101 ILE A N 1
ATOM 750 C CA . ILE A 1 101 ? 4.031 -0.953 6.777 1 94.19 101 ILE A CA 1
ATOM 751 C C . ILE A 1 101 ? 5.113 -1.012 5.699 1 94.19 101 ILE A C 1
ATOM 753 O O . ILE A 1 101 ? 5.266 -2.031 5.023 1 94.19 101 ILE A O 1
ATOM 757 N N . LEU A 1 102 ? 5.883 0.006 5.531 1 93.62 102 LEU A N 1
ATOM 758 C CA . LEU A 1 102 ? 6.922 0.061 4.508 1 93.62 102 LEU A CA 1
ATOM 759 C C . LEU A 1 102 ? 7.996 -0.987 4.77 1 93.62 102 LEU A C 1
ATOM 761 O O . LEU A 1 102 ? 8.508 -1.603 3.83 1 93.62 102 LEU A O 1
ATOM 765 N N . ALA A 1 103 ? 8.328 -1.184 6.012 1 94.06 103 ALA A N 1
ATOM 766 C CA . ALA A 1 103 ? 9.312 -2.205 6.367 1 94.06 103 ALA A CA 1
ATOM 767 C C . ALA A 1 103 ? 8.812 -3.6 6 1 94.06 103 ALA A C 1
ATOM 769 O O . ALA A 1 103 ? 9.578 -4.434 5.516 1 94.06 103 ALA A O 1
ATOM 770 N N . GLU A 1 104 ? 7.547 -3.838 6.273 1 93.19 104 GLU A N 1
ATOM 771 C CA . GLU A 1 104 ? 6.957 -5.133 5.941 1 93.19 104 GLU A CA 1
ATOM 772 C C . GLU A 1 104 ? 6.938 -5.363 4.434 1 93.19 104 GLU A C 1
ATOM 774 O O . GLU A 1 104 ? 7.117 -6.488 3.971 1 93.19 104 GLU A O 1
ATOM 779 N N . VAL A 1 105 ? 6.699 -4.359 3.732 1 91.06 105 VAL A N 1
ATOM 780 C CA . VAL A 1 105 ? 6.699 -4.457 2.275 1 91.06 105 VAL A CA 1
ATOM 781 C C . VAL A 1 105 ? 8.094 -4.836 1.785 1 91.06 105 VAL A C 1
ATOM 783 O O . VAL A 1 105 ? 8.242 -5.723 0.94 1 91.06 105 VAL A O 1
ATOM 786 N N . ASP A 1 106 ? 9.078 -4.164 2.285 1 90.19 106 ASP A N 1
ATOM 787 C CA . ASP A 1 106 ? 10.453 -4.477 1.917 1 90.19 106 ASP A CA 1
ATOM 788 C C . ASP A 1 106 ? 10.797 -5.93 2.25 1 90.19 106 ASP A C 1
ATOM 790 O O . ASP A 1 106 ? 11.422 -6.621 1.449 1 90.19 106 ASP A O 1
ATOM 794 N N . ALA A 1 107 ? 10.352 -6.336 3.391 1 92.81 107 ALA A N 1
ATOM 795 C CA . ALA A 1 107 ? 10.594 -7.715 3.809 1 92.81 107 ALA A CA 1
ATOM 796 C C . ALA A 1 107 ? 9.883 -8.703 2.883 1 92.81 107 ALA A C 1
ATOM 798 O O . ALA A 1 107 ? 10.43 -9.766 2.566 1 92.81 107 ALA A O 1
ATOM 799 N N . ALA A 1 108 ? 8.703 -8.352 2.51 1 91.81 108 ALA A N 1
ATOM 800 C CA . ALA A 1 108 ? 7.926 -9.195 1.614 1 91.81 108 ALA A CA 1
ATOM 801 C C . ALA A 1 108 ? 8.633 -9.383 0.276 1 91.81 108 ALA A C 1
ATOM 803 O O . ALA A 1 108 ? 8.742 -10.508 -0.227 1 91.81 108 ALA A O 1
ATOM 804 N N . VAL A 1 109 ? 9.094 -8.344 -0.272 1 88.12 109 VAL A N 1
ATOM 805 C CA . VAL A 1 109 ? 9.781 -8.375 -1.56 1 88.12 109 VAL A CA 1
ATOM 806 C C . VAL A 1 109 ? 11.023 -9.25 -1.463 1 88.12 109 VAL A C 1
ATOM 808 O O . VAL A 1 109 ? 11.273 -10.086 -2.336 1 88.12 109 VAL A O 1
ATOM 811 N N . LEU A 1 110 ? 11.734 -9.094 -0.44 1 88.25 110 LEU A N 1
ATOM 812 C CA . LEU A 1 110 ? 12.953 -9.867 -0.239 1 88.25 110 LEU A CA 1
ATOM 813 C C . LEU A 1 110 ? 12.633 -11.352 -0.09 1 88.25 110 LEU A C 1
ATOM 815 O O . LEU A 1 110 ? 13.328 -12.203 -0.658 1 88.25 110 LEU A O 1
ATOM 819 N N . THR A 1 111 ? 11.594 -11.617 0.675 1 90.25 111 THR A N 1
ATOM 820 C CA . THR A 1 111 ? 11.203 -13 0.915 1 90.25 111 THR A CA 1
ATOM 821 C C . THR A 1 111 ? 10.766 -13.672 -0.385 1 90.25 111 THR A C 1
ATOM 823 O O . THR A 1 111 ? 11.133 -14.82 -0.651 1 90.25 111 THR A O 1
ATOM 826 N N . VAL A 1 112 ? 10.047 -13.039 -1.176 1 89.12 112 VAL A N 1
ATOM 827 C CA . VAL A 1 112 ? 9.516 -13.578 -2.426 1 89.12 112 VAL A CA 1
ATOM 828 C C . VAL A 1 112 ? 10.664 -13.828 -3.402 1 89.12 112 VAL A C 1
ATOM 830 O O . VAL A 1 112 ? 10.695 -14.859 -4.078 1 89.12 112 VAL A O 1
ATOM 833 N N . ARG A 1 113 ? 11.562 -12.922 -3.482 1 83.56 113 ARG A N 1
ATOM 834 C CA . ARG A 1 113 ? 12.711 -13.062 -4.379 1 83.56 113 ARG A CA 1
ATOM 835 C C . ARG A 1 113 ? 13.57 -14.258 -3.99 1 83.56 113 ARG A C 1
ATOM 837 O O . ARG A 1 113 ? 14.094 -14.961 -4.855 1 83.56 113 ARG A O 1
ATOM 844 N N . LYS A 1 114 ? 13.648 -14.516 -2.744 1 85.69 114 LYS A N 1
ATOM 845 C CA . LYS A 1 114 ? 14.414 -15.656 -2.252 1 85.69 114 LYS A CA 1
ATOM 846 C C . LYS A 1 114 ? 13.695 -16.969 -2.547 1 85.69 114 LYS A C 1
ATOM 848 O O . LYS A 1 114 ? 14.328 -17.969 -2.867 1 85.69 114 LYS A O 1
ATOM 853 N N . ALA A 1 115 ? 12.406 -17 -2.348 1 83.5 115 ALA A N 1
ATOM 854 C CA . ALA A 1 115 ? 11.609 -18.203 -2.598 1 83.5 115 ALA A CA 1
ATOM 855 C C . ALA A 1 115 ? 11.586 -18.547 -4.086 1 83.5 115 ALA A C 1
ATOM 857 O O . ALA A 1 115 ? 11.477 -19.719 -4.453 1 83.5 115 ALA A O 1
ATOM 858 N N . ALA A 1 116 ? 11.523 -17.562 -4.926 1 74.25 116 ALA A N 1
ATOM 859 C CA . ALA A 1 116 ? 11.531 -17.766 -6.371 1 74.25 116 ALA A CA 1
ATOM 860 C C . ALA A 1 116 ? 12.836 -18.406 -6.832 1 74.25 116 ALA A C 1
ATOM 862 O O . ALA A 1 116 ? 12.852 -19.188 -7.781 1 74.25 116 ALA A O 1
ATOM 863 N N . VAL A 1 117 ? 13.906 -17.984 -6.297 1 66.94 117 VAL A N 1
ATOM 864 C CA . VAL A 1 117 ? 15.203 -18.547 -6.656 1 66.94 117 VAL A CA 1
ATOM 865 C C . VAL A 1 117 ? 15.281 -20 -6.195 1 66.94 117 VAL A C 1
ATOM 867 O O . VAL A 1 117 ? 15.953 -20.828 -6.824 1 66.94 117 VAL A O 1
ATOM 870 N N . ASP A 1 118 ? 14.688 -20.281 -5.125 1 60.19 118 ASP A N 1
ATOM 871 C CA . ASP A 1 118 ? 14.766 -21.656 -4.625 1 60.19 118 ASP A CA 1
ATOM 872 C C . ASP A 1 118 ? 13.812 -22.578 -5.391 1 60.19 118 ASP A C 1
ATOM 874 O O . ASP A 1 118 ? 13.609 -23.719 -5.004 1 60.19 118 ASP A O 1
ATOM 878 N N . VAL A 1 119 ? 12.961 -22.109 -6.293 1 53.94 119 VAL A N 1
ATOM 879 C CA . VAL A 1 119 ? 12.219 -23.078 -7.086 1 53.94 119 VAL A CA 1
ATOM 880 C C . VAL A 1 119 ? 13.188 -24.016 -7.805 1 53.94 119 VAL A C 1
ATOM 882 O O . VAL A 1 119 ? 14.102 -23.562 -8.492 1 53.94 119 VAL A O 1
ATOM 885 N N . PRO A 1 120 ? 13.312 -25.266 -7.473 1 49.19 120 PRO A N 1
ATOM 886 C CA . PRO A 1 120 ? 14.195 -26.266 -8.062 1 49.19 120 PRO A CA 1
ATOM 887 C C . PRO A 1 120 ? 14.141 -26.281 -9.586 1 49.19 120 PRO A C 1
ATOM 889 O O . PRO A 1 120 ? 13.055 -26.156 -10.172 1 49.19 120 PRO A O 1
ATOM 892 N N . GLU A 1 121 ? 15.008 -25.531 -10.328 1 42.47 121 GLU A N 1
ATOM 893 C CA . GLU A 1 121 ? 15.312 -26.016 -11.68 1 42.47 121 GLU A CA 1
ATOM 894 C C . GLU A 1 121 ? 15.195 -27.531 -11.758 1 42.47 121 GLU A C 1
ATOM 896 O O . GLU A 1 121 ? 15.797 -28.25 -10.961 1 42.47 121 GLU A O 1
ATOM 901 N N . THR A 1 122 ? 13.945 -28.047 -11.938 1 37.75 122 THR A N 1
ATOM 902 C CA . THR A 1 122 ? 13.992 -29.438 -12.391 1 37.75 122 THR A CA 1
ATOM 903 C C . THR A 1 122 ? 15.188 -29.672 -13.32 1 37.75 122 THR A C 1
ATOM 905 O O . THR A 1 122 ? 15.289 -29.031 -14.375 1 37.75 122 THR A O 1
ATOM 908 N N . ASN A 1 123 ? 16.406 -29.906 -12.906 1 30.56 123 ASN A N 1
ATOM 909 C CA . ASN A 1 123 ? 17.266 -30.781 -13.695 1 30.56 123 ASN A CA 1
ATOM 910 C C . ASN A 1 123 ? 16.547 -32.094 -14.047 1 30.56 123 ASN A C 1
ATOM 912 O O . ASN A 1 123 ? 15.953 -32.719 -13.18 1 30.56 123 ASN A O 1
ATOM 916 N N . MET B 1 1 ? 19.953 -24.047 -57.438 1 26.61 1 MET B N 1
ATOM 917 C CA . MET B 1 1 ? 19.547 -22.641 -57.406 1 26.61 1 MET B CA 1
ATOM 918 C C . MET B 1 1 ? 18.734 -22.344 -56.156 1 26.61 1 MET B C 1
ATOM 920 O O . MET B 1 1 ? 17.891 -21.453 -56.156 1 26.61 1 MET B O 1
ATOM 924 N N . ALA B 1 2 ? 18.734 -23.25 -55.281 1 32.94 2 ALA B N 1
ATOM 925 C CA . ALA B 1 2 ? 17.984 -23.297 -54.031 1 32.94 2 ALA B CA 1
ATOM 926 C C . ALA B 1 2 ? 18.375 -22.125 -53.125 1 32.94 2 ALA B C 1
ATOM 928 O O . ALA B 1 2 ? 19.547 -21.953 -52.781 1 32.94 2 ALA B O 1
ATOM 929 N N . GLY B 1 3 ? 17.672 -20.953 -53.375 1 25.33 3 GLY B N 1
ATOM 930 C CA . GLY B 1 3 ? 17.812 -19.672 -52.719 1 25.33 3 GLY B CA 1
ATOM 931 C C . GLY B 1 3 ? 17.734 -19.734 -51.219 1 25.33 3 GLY B C 1
ATOM 932 O O . GLY B 1 3 ? 17.203 -20.703 -50.656 1 25.33 3 GLY B O 1
ATOM 933 N N . LYS B 1 4 ? 18.625 -18.828 -50.562 1 35.34 4 LYS B N 1
ATOM 934 C CA . LYS B 1 4 ? 19.078 -18.516 -49.219 1 35.34 4 LYS B CA 1
ATOM 935 C C . LYS B 1 4 ? 17.906 -18.078 -48.344 1 35.34 4 LYS B C 1
ATOM 937 O O . LYS B 1 4 ? 17.125 -17.219 -48.719 1 35.34 4 LYS B O 1
ATOM 942 N N . VAL B 1 5 ? 17.312 -18.953 -47.5 1 29.78 5 VAL B N 1
ATOM 943 C CA . VAL B 1 5 ? 16.328 -18.891 -46.406 1 29.78 5 VAL B CA 1
ATOM 944 C C . VAL B 1 5 ? 16.734 -17.812 -45.406 1 29.78 5 VAL B C 1
ATOM 946 O O . VAL B 1 5 ? 17.469 -18.078 -44.469 1 29.78 5 VAL B O 1
ATOM 949 N N . ASP B 1 6 ? 17.203 -16.688 -45.812 1 29.39 6 ASP B N 1
ATOM 950 C CA . ASP B 1 6 ? 17.719 -15.82 -44.75 1 29.39 6 ASP B CA 1
ATOM 951 C C . ASP B 1 6 ? 16.594 -15.359 -43.812 1 29.39 6 ASP B C 1
ATOM 953 O O . ASP B 1 6 ? 15.82 -14.477 -44.188 1 29.39 6 ASP B O 1
ATOM 957 N N . LEU B 1 7 ? 15.633 -16.172 -43.406 1 33.84 7 LEU B N 1
ATOM 958 C CA . LEU B 1 7 ? 14.633 -15.492 -42.594 1 33.84 7 LEU B CA 1
ATOM 959 C C . LEU B 1 7 ? 15.281 -14.758 -41.438 1 33.84 7 LEU B C 1
ATOM 961 O O . LEU B 1 7 ? 16.031 -15.352 -40.656 1 33.84 7 LEU B O 1
ATOM 965 N N . GLY B 1 8 ? 15.758 -13.547 -41.625 1 30.23 8 GLY B N 1
ATOM 966 C CA . GLY B 1 8 ? 16.312 -12.586 -40.688 1 30.23 8 GLY B CA 1
ATOM 967 C C . GLY B 1 8 ? 15.469 -12.422 -39.438 1 30.23 8 GLY B C 1
ATOM 968 O O . GLY B 1 8 ? 14.242 -12.281 -39.531 1 30.23 8 GLY B O 1
ATOM 969 N N . ARG B 1 9 ? 15.742 -13.078 -38.344 1 34.41 9 ARG B N 1
ATOM 970 C CA . ARG B 1 9 ? 15.172 -13.023 -37 1 34.41 9 ARG B CA 1
ATOM 971 C C . ARG B 1 9 ? 15 -11.586 -36.531 1 34.41 9 ARG B C 1
ATOM 973 O O . ARG B 1 9 ? 15.914 -10.766 -36.656 1 34.41 9 ARG B O 1
ATOM 980 N N . PRO B 1 10 ? 13.711 -10.984 -36.562 1 33.34 10 PRO B N 1
ATOM 981 C CA . PRO B 1 10 ? 13.516 -9.617 -36.062 1 33.34 10 PRO B CA 1
ATOM 982 C C . PRO B 1 10 ? 14.188 -9.398 -34.719 1 33.34 10 PRO B C 1
ATOM 984 O O . PRO B 1 10 ? 14.375 -10.352 -33.938 1 33.34 10 PRO B O 1
ATOM 987 N N . GLY B 1 11 ? 15.219 -8.562 -34.625 1 27.5 11 GLY B N 1
ATOM 988 C CA . GLY B 1 11 ? 15.961 -8 -33.5 1 27.5 11 GLY B CA 1
ATOM 989 C C . GLY B 1 11 ? 15.062 -7.453 -32.406 1 27.5 11 GLY B C 1
ATOM 990 O O . GLY B 1 11 ? 13.992 -6.902 -32.688 1 27.5 11 GLY B O 1
ATOM 991 N N . VAL B 1 12 ? 15.07 -7.977 -31.156 1 29.78 12 VAL B N 1
ATOM 992 C CA . VAL B 1 12 ? 14.586 -7.594 -29.844 1 29.78 12 VAL B CA 1
ATOM 993 C C . VAL B 1 12 ? 14.938 -6.133 -29.562 1 29.78 12 VAL B C 1
ATOM 995 O O . VAL B 1 12 ? 16.109 -5.75 -29.609 1 29.78 12 VAL B O 1
ATOM 998 N N . GLN B 1 13 ? 14.273 -5.148 -30.203 1 28.58 13 GLN B N 1
ATOM 999 C CA . GLN B 1 13 ? 14.414 -3.736 -29.859 1 28.58 13 GLN B CA 1
ATOM 1000 C C . GLN B 1 13 ? 14.531 -3.555 -28.344 1 28.58 13 GLN B C 1
ATOM 1002 O O . GLN B 1 13 ? 13.68 -4.016 -27.594 1 28.58 13 GLN B O 1
ATOM 1007 N N . CYS B 1 14 ? 15.695 -3.363 -27.844 1 25.33 14 CYS B N 1
ATOM 1008 C CA . CYS B 1 14 ? 16.156 -2.752 -26.609 1 25.33 14 CYS B CA 1
ATOM 1009 C C . CYS B 1 14 ? 15.297 -1.547 -26.234 1 25.33 14 CYS B C 1
ATOM 1011 O O . CYS B 1 14 ? 14.828 -0.823 -27.125 1 25.33 14 CYS B O 1
ATOM 1013 N N . CYS B 1 15 ? 14.695 -1.535 -25.094 1 30.64 15 CYS B N 1
ATOM 1014 C CA . CYS B 1 15 ? 13.992 -0.479 -24.359 1 30.64 15 CYS B CA 1
ATOM 1015 C C . CYS B 1 15 ? 14.758 0.837 -24.453 1 30.64 15 CYS B C 1
ATOM 1017 O O . CYS B 1 15 ? 15.711 1.059 -23.703 1 30.64 15 CYS B O 1
ATOM 1019 N N . LEU B 1 16 ? 15.273 1.302 -25.516 1 32.94 16 LEU B N 1
ATOM 1020 C CA . LEU B 1 16 ? 15.906 2.619 -25.531 1 32.94 16 LEU B CA 1
ATOM 1021 C C . LEU B 1 16 ? 15 3.664 -24.891 1 32.94 16 LEU B C 1
ATOM 1023 O O . LEU B 1 16 ? 13.836 3.807 -25.281 1 32.94 16 LEU B O 1
ATOM 1027 N N . GLY B 1 17 ? 15.523 4.273 -23.766 1 31.72 17 GLY B N 1
ATOM 1028 C CA . GLY B 1 17 ? 15.18 5.352 -22.859 1 31.72 17 GLY B CA 1
ATOM 1029 C C . GLY B 1 17 ? 15.164 6.715 -23.516 1 31.72 17 GLY B C 1
ATOM 1030 O O . GLY B 1 17 ? 15.344 7.738 -22.844 1 31.72 17 GLY B O 1
ATOM 1031 N N . ILE B 1 18 ? 15.297 7.035 -24.734 1 34.91 18 ILE B N 1
ATOM 1032 C CA . ILE B 1 18 ? 15.828 8.352 -25.062 1 34.91 18 ILE B CA 1
ATOM 1033 C C . ILE B 1 18 ? 14.938 9.43 -24.453 1 34.91 18 ILE B C 1
ATOM 1035 O O . ILE B 1 18 ? 15.312 10.609 -24.406 1 34.91 18 ILE B O 1
ATOM 1039 N N . GLY B 1 19 ? 13.711 9.562 -24.672 1 35.53 19 GLY B N 1
ATOM 1040 C CA . GLY B 1 19 ? 13.055 10.859 -24.672 1 35.53 19 GLY B CA 1
ATOM 1041 C C . GLY B 1 19 ? 13.273 11.633 -23.391 1 35.53 19 GLY B C 1
ATOM 1042 O O . GLY B 1 19 ? 13.391 11.047 -22.312 1 35.53 19 GLY B O 1
ATOM 1043 N N . THR B 1 20 ? 13.945 12.984 -23.359 1 37.97 20 THR B N 1
ATOM 1044 C CA . THR B 1 20 ? 14.312 13.961 -22.344 1 37.97 20 THR B CA 1
ATOM 1045 C C . THR B 1 20 ? 13.18 14.156 -21.344 1 37.97 20 THR B C 1
ATOM 1047 O O . THR B 1 20 ? 13.234 15.07 -20.5 1 37.97 20 THR B O 1
ATOM 1050 N N . GLY B 1 21 ? 11.953 14.164 -21.859 1 34.72 21 GLY B N 1
ATOM 1051 C CA . GLY B 1 21 ? 10.914 14.594 -20.938 1 34.72 21 GLY B CA 1
ATOM 1052 C C . GLY B 1 21 ? 11.125 14.102 -19.516 1 34.72 21 GLY B C 1
ATOM 1053 O O . GLY B 1 21 ? 11.711 13.039 -19.312 1 34.72 21 GLY B O 1
ATOM 1054 N N . VAL B 1 22 ? 11.43 15.141 -18.547 1 34.81 22 VAL B N 1
ATOM 1055 C CA . VAL B 1 22 ? 11.422 14.781 -17.141 1 34.81 22 VAL B CA 1
ATOM 1056 C C . VAL B 1 22 ? 10.539 13.555 -16.922 1 34.81 22 VAL B C 1
ATOM 1058 O O . VAL B 1 22 ? 9.32 13.617 -17.094 1 34.81 22 VAL B O 1
ATOM 1061 N N . ARG B 1 23 ? 10.914 12.438 -17.422 1 37.25 23 ARG B N 1
ATOM 1062 C CA . ARG B 1 23 ? 10.43 11.141 -16.953 1 37.25 23 ARG B CA 1
ATOM 1063 C C . ARG B 1 23 ? 10.055 11.211 -15.477 1 37.25 23 ARG B C 1
ATOM 1065 O O . ARG B 1 23 ? 10.93 11.125 -14.602 1 37.25 23 ARG B O 1
ATOM 1072 N N . GLU B 1 24 ? 9.648 12.352 -15.117 1 38.41 24 GLU B N 1
ATOM 1073 C CA . GLU B 1 24 ? 9.086 12.398 -13.773 1 38.41 24 GLU B CA 1
ATOM 1074 C C . GLU B 1 24 ? 8.93 10.992 -13.195 1 38.41 24 GLU B C 1
ATOM 1076 O O . GLU B 1 24 ? 9.562 10.656 -12.188 1 38.41 24 GLU B O 1
ATOM 1081 N N . GLY B 1 25 ? 7.555 10.531 -13.008 1 36.41 25 GLY B N 1
ATOM 1082 C CA . GLY B 1 25 ? 7.141 9.531 -12.039 1 36.41 25 GLY B CA 1
ATOM 1083 C C . GLY B 1 25 ? 7.742 8.164 -12.297 1 36.41 25 GLY B C 1
ATOM 1084 O O . GLY B 1 25 ? 7.41 7.508 -13.289 1 36.41 25 GLY B O 1
ATOM 1085 N N . ALA B 1 26 ? 8.969 7.895 -12.609 1 40.62 26 ALA B N 1
ATOM 1086 C CA . ALA B 1 26 ? 9.383 6.562 -12.172 1 40.62 26 ALA B CA 1
ATOM 1087 C C . ALA B 1 26 ? 8.289 5.883 -11.359 1 40.62 26 ALA B C 1
ATOM 1089 O O . ALA B 1 26 ? 7.816 6.434 -10.359 1 40.62 26 ALA B O 1
ATOM 1090 N N . ARG B 1 27 ? 7.312 5.531 -12.055 1 43.34 27 ARG B N 1
ATOM 1091 C CA . ARG B 1 27 ? 6.215 4.742 -11.508 1 43.34 27 ARG B CA 1
ATOM 1092 C C . ARG B 1 27 ? 6.676 3.904 -10.32 1 43.34 27 ARG B C 1
ATOM 1094 O O . ARG B 1 27 ? 7.508 3.008 -10.477 1 43.34 27 ARG B O 1
ATOM 1101 N N . LEU B 1 28 ? 7.391 4.504 -9.453 1 45.47 28 LEU B N 1
ATOM 1102 C CA . LEU B 1 28 ? 7.527 3.617 -8.305 1 45.47 28 LEU B CA 1
ATOM 1103 C C . LEU B 1 28 ? 6.438 2.553 -8.305 1 45.47 28 LEU B C 1
ATOM 1105 O O . LEU B 1 28 ? 5.262 2.859 -8.086 1 45.47 28 LEU B O 1
ATOM 1109 N N . GLY B 1 29 ? 6.348 1.812 -9.578 1 52.25 29 GLY B N 1
ATOM 1110 C CA . GLY B 1 29 ? 5.523 0.613 -9.617 1 52.25 29 GLY B CA 1
ATOM 1111 C C . GLY B 1 29 ? 5.25 0.031 -8.242 1 52.25 29 GLY B C 1
ATOM 1112 O O . GLY B 1 29 ? 5.844 -0.98 -7.859 1 52.25 29 GLY B O 1
ATOM 1113 N N . ALA B 1 30 ? 4.945 1.045 -7.297 1 62.16 30 ALA B N 1
ATOM 1114 C CA . ALA B 1 30 ? 4.832 0.631 -5.898 1 62.16 30 ALA B CA 1
ATOM 1115 C C . ALA B 1 30 ? 3.596 -0.236 -5.684 1 62.16 30 ALA B C 1
ATOM 1117 O O . ALA 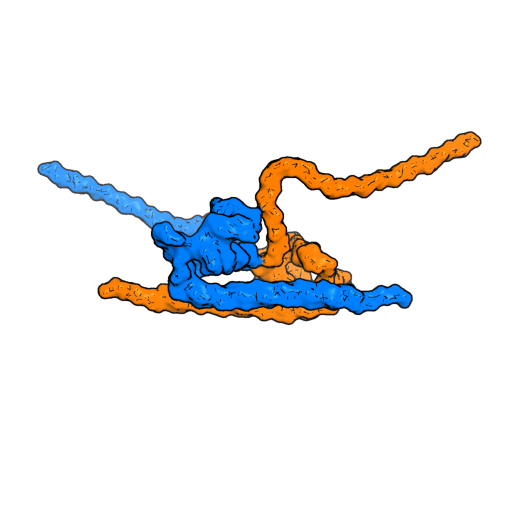B 1 30 ? 2.594 -0.084 -6.383 1 62.16 30 ALA B O 1
ATOM 1118 N N . VAL B 1 31 ? 3.988 -1.36 -5.316 1 75.88 31 VAL B N 1
ATOM 1119 C CA . VAL B 1 31 ? 2.953 -2.215 -4.746 1 75.88 31 VAL B CA 1
ATOM 1120 C C . VAL B 1 31 ? 1.888 -1.354 -4.066 1 75.88 31 VAL B C 1
ATOM 1122 O O . VAL B 1 31 ? 2.207 -0.505 -3.232 1 75.88 31 VAL B O 1
ATOM 1125 N N . SER B 1 32 ? 0.681 -1.396 -4.648 1 84.25 32 SER B N 1
ATOM 1126 C CA . SER B 1 32 ? -0.422 -0.662 -4.035 1 84.25 32 SER B CA 1
ATOM 1127 C C . SER B 1 32 ? -1.205 -1.544 -3.07 1 84.25 32 SER B C 1
ATOM 1129 O O . SER B 1 32 ? -1.12 -2.771 -3.135 1 84.25 32 SER B O 1
ATOM 1131 N N . LEU B 1 33 ? -1.865 -0.927 -2.158 1 88.62 33 LEU B N 1
ATOM 1132 C CA . LEU B 1 33 ? -2.705 -1.676 -1.229 1 88.62 33 LEU B CA 1
ATOM 1133 C C . LEU B 1 33 ? -3.805 -2.426 -1.975 1 88.62 33 LEU B C 1
ATOM 1135 O O . LEU B 1 33 ? -4.207 -3.518 -1.565 1 88.62 33 LEU B O 1
ATOM 1139 N N . THR B 1 34 ? -4.211 -1.831 -3.082 1 88.75 34 THR B N 1
ATOM 114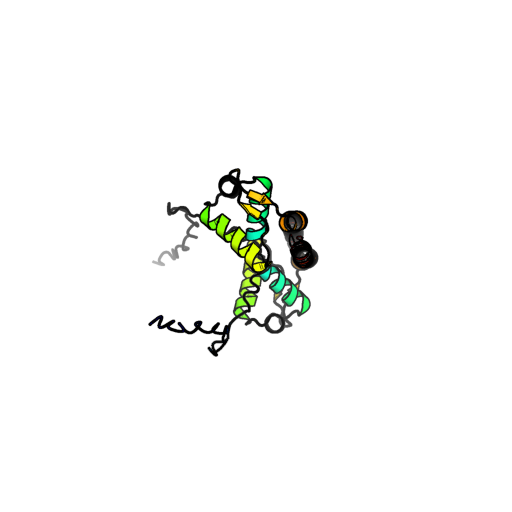0 C CA . THR B 1 34 ? -5.242 -2.465 -3.898 1 88.75 34 THR B CA 1
ATOM 1141 C C . THR B 1 34 ? -4.723 -3.766 -4.508 1 88.75 34 THR B C 1
ATOM 1143 O O . THR B 1 34 ? -5.453 -4.754 -4.59 1 88.75 34 THR B O 1
ATOM 1146 N N . HIS B 1 35 ? -3.484 -3.707 -4.914 1 92.69 35 HIS B N 1
ATOM 1147 C CA . HIS B 1 35 ? -2.881 -4.93 -5.43 1 92.69 35 HIS B CA 1
ATOM 1148 C C . HIS B 1 35 ? -2.818 -6.012 -4.359 1 92.69 35 HIS B C 1
ATOM 1150 O O . HIS B 1 35 ? -3.078 -7.184 -4.637 1 92.69 35 HIS B O 1
ATOM 1156 N N . LEU B 1 36 ? -2.475 -5.605 -3.168 1 93.62 36 LEU B N 1
ATOM 1157 C CA . LEU B 1 36 ? -2.391 -6.551 -2.059 1 93.62 36 LEU B CA 1
ATOM 1158 C C . LEU B 1 36 ? -3.762 -7.133 -1.733 1 93.62 36 LEU B C 1
ATOM 1160 O O . LEU B 1 36 ? -3.891 -8.336 -1.49 1 93.62 36 LEU B O 1
ATOM 1164 N N . GLN B 1 37 ? -4.785 -6.305 -1.726 1 94.06 37 GLN B N 1
ATOM 1165 C CA . GLN B 1 37 ? -6.148 -6.762 -1.472 1 94.06 37 GLN B CA 1
ATOM 1166 C C . GLN B 1 37 ? -6.602 -7.758 -2.537 1 94.06 37 GLN B C 1
ATOM 1168 O O . GLN B 1 37 ? -7.199 -8.789 -2.221 1 94.06 37 GLN B O 1
ATOM 1173 N N . SER B 1 38 ? -6.305 -7.355 -3.732 1 96.19 38 SER B N 1
ATOM 1174 C CA . SER B 1 38 ? -6.645 -8.242 -4.84 1 96.19 38 SER B CA 1
ATOM 1175 C C . SER B 1 38 ? -5.945 -9.594 -4.703 1 96.19 38 SER B C 1
ATOM 1177 O O . SER B 1 38 ? -6.57 -10.641 -4.875 1 96.19 38 SER B O 1
ATOM 1179 N N . PHE B 1 39 ? -4.703 -9.547 -4.426 1 97.31 39 PHE B N 1
ATOM 1180 C CA . PHE B 1 39 ? -3.916 -10.758 -4.246 1 97.31 39 PHE B CA 1
ATOM 1181 C C . PHE B 1 39 ? -4.5 -11.625 -3.133 1 97.31 39 PHE B C 1
ATOM 1183 O O . PHE B 1 39 ? -4.695 -12.828 -3.312 1 97.31 39 PHE B O 1
ATOM 1190 N N . VAL B 1 40 ? -4.73 -11.047 -2 1 97.44 40 VAL B N 1
ATOM 1191 C CA . VAL B 1 40 ? -5.223 -11.789 -0.843 1 97.44 40 VAL B CA 1
ATOM 1192 C C . VAL B 1 40 ? -6.586 -12.398 -1.165 1 97.44 40 VAL B C 1
ATOM 1194 O O . VAL B 1 40 ? -6.852 -13.547 -0.813 1 97.44 40 VAL B O 1
ATOM 1197 N N . ALA B 1 41 ? -7.445 -11.648 -1.841 1 97.44 41 ALA B N 1
ATOM 1198 C CA . ALA B 1 41 ? -8.766 -12.148 -2.217 1 97.44 41 ALA B CA 1
ATOM 1199 C C . ALA B 1 41 ? -8.641 -13.383 -3.115 1 97.44 41 ALA B C 1
ATOM 1201 O O . ALA B 1 41 ? -9.328 -14.383 -2.904 1 97.44 41 ALA B O 1
ATOM 1202 N N . VAL B 1 42 ? -7.75 -13.32 -4.078 1 97.88 42 VAL B N 1
ATOM 1203 C CA . VAL B 1 42 ? -7.566 -14.438 -5 1 97.88 42 VAL B CA 1
ATOM 1204 C C . VAL B 1 42 ? -6.953 -15.625 -4.258 1 97.88 42 VAL B C 1
ATOM 1206 O O . VAL B 1 42 ? -7.336 -16.781 -4.488 1 97.88 42 VAL B O 1
ATOM 1209 N N . ALA B 1 43 ? -5.992 -15.32 -3.434 1 98 43 ALA B N 1
ATOM 1210 C CA . ALA B 1 43 ? -5.34 -16.375 -2.666 1 98 43 ALA B CA 1
ATOM 1211 C C . ALA B 1 43 ? -6.348 -17.125 -1.792 1 98 43 ALA B C 1
ATOM 1213 O O . ALA B 1 43 ? -6.258 -18.344 -1.636 1 98 43 ALA B O 1
ATOM 1214 N N . GLU B 1 44 ? -7.285 -16.422 -1.24 1 97 44 GLU B N 1
ATOM 1215 C CA . GLU B 1 44 ? -8.258 -17 -0.32 1 97 44 GLU B CA 1
ATOM 1216 C C . GLU B 1 44 ? -9.383 -17.703 -1.076 1 97 44 GLU B C 1
ATOM 1218 O O . GLU B 1 44 ? -9.844 -18.766 -0.667 1 97 44 GLU B O 1
ATOM 1223 N N . GLU B 1 45 ? -9.789 -17.188 -2.201 1 96.94 45 GLU B N 1
ATOM 1224 C CA . GLU B 1 45 ? -10.914 -17.719 -2.957 1 96.94 45 GLU B CA 1
ATOM 1225 C C . GLU B 1 45 ? -10.469 -18.828 -3.908 1 96.94 45 GLU B C 1
ATOM 1227 O O . GLU B 1 45 ? -11.258 -19.688 -4.285 1 96.94 45 GLU B O 1
ATOM 1232 N N . GLY B 1 46 ? -9.234 -18.719 -4.402 1 97.12 46 GLY B N 1
ATOM 1233 C CA . GLY B 1 46 ? -8.688 -19.703 -5.336 1 97.12 46 GLY B CA 1
ATOM 1234 C C . GLY B 1 46 ? -9.219 -19.531 -6.75 1 97.12 46 GLY B C 1
ATOM 1235 O O . GLY B 1 46 ? -8.945 -20.344 -7.621 1 97.12 46 GLY B O 1
ATOM 1236 N N . HIS B 1 47 ? -10.047 -18.547 -6.926 1 96.81 47 HIS B N 1
ATOM 1237 C CA . HIS B 1 47 ? -10.648 -18.234 -8.219 1 96.81 47 HIS B CA 1
ATOM 1238 C C . HIS B 1 47 ? -10.695 -16.734 -8.453 1 96.81 47 HIS B C 1
ATOM 1240 O O . HIS B 1 47 ? -11.141 -15.977 -7.586 1 96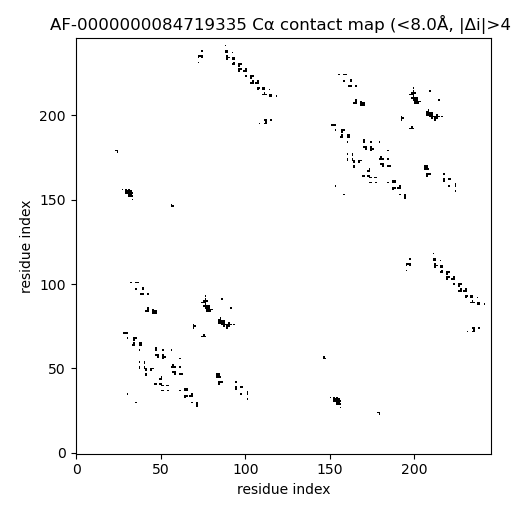.81 47 HIS B O 1
ATOM 1246 N N . VAL B 1 48 ? -10.266 -16.328 -9.656 1 96.69 48 VAL B N 1
ATOM 1247 C CA . VAL B 1 48 ? -10.219 -14.906 -10 1 96.69 48 VAL B CA 1
ATOM 1248 C C . VAL B 1 48 ? -11.641 -14.336 -10.016 1 96.69 48 VAL B C 1
ATOM 1250 O O . VAL B 1 48 ? -11.875 -13.234 -9.508 1 96.69 48 VAL B O 1
ATOM 1253 N N . GLY B 1 49 ? -12.594 -15.094 -10.57 1 96.62 49 GLY B N 1
ATOM 1254 C CA . GLY B 1 49 ? -13.969 -14.633 -10.656 1 96.62 49 GLY B CA 1
ATOM 1255 C C . GLY B 1 49 ? -14.617 -14.43 -9.305 1 96.62 49 GLY B C 1
ATOM 1256 O O . GLY B 1 49 ? -15.289 -13.422 -9.07 1 96.62 49 GLY B O 1
ATOM 1257 N N . ARG B 1 50 ? -14.406 -15.375 -8.445 1 97.12 50 ARG B N 1
ATOM 1258 C CA . ARG B 1 50 ? -14.969 -15.273 -7.098 1 97.12 50 ARG B CA 1
ATOM 1259 C C 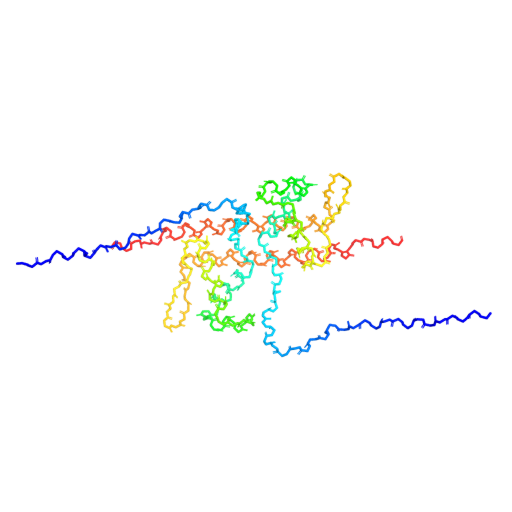. ARG B 1 50 ? -14.336 -14.125 -6.324 1 97.12 50 ARG B C 1
ATOM 1261 O O . ARG B 1 50 ? -15.023 -13.406 -5.598 1 97.12 50 ARG B O 1
ATOM 1268 N N . ALA B 1 51 ? -13.07 -14.039 -6.523 1 97.81 51 ALA B N 1
ATOM 1269 C CA . ALA B 1 51 ? -12.359 -12.938 -5.879 1 97.81 51 ALA B CA 1
ATOM 1270 C C . ALA B 1 51 ? -12.867 -11.594 -6.387 1 97.81 51 ALA B C 1
ATOM 1272 O O . ALA B 1 51 ? -13.047 -10.656 -5.605 1 97.81 51 ALA B O 1
ATOM 1273 N N . ALA B 1 52 ? -13.094 -11.469 -7.617 1 96.94 52 ALA B N 1
ATOM 1274 C CA . ALA B 1 52 ? -13.609 -10.234 -8.211 1 96.94 52 ALA B CA 1
ATOM 1275 C C . ALA B 1 52 ? -14.961 -9.859 -7.609 1 96.94 52 ALA B C 1
ATOM 1277 O O . ALA B 1 52 ? -15.188 -8.703 -7.258 1 96.94 52 ALA B O 1
ATOM 1278 N N . ARG B 1 53 ? -15.797 -10.82 -7.457 1 96.19 53 ARG B N 1
ATOM 1279 C CA . ARG B 1 53 ? -17.109 -10.602 -6.863 1 96.19 53 ARG B CA 1
ATOM 1280 C C . ARG B 1 53 ? -16.984 -10.109 -5.426 1 96.19 53 ARG B C 1
ATOM 1282 O O . ARG B 1 53 ? -17.672 -9.164 -5.023 1 96.19 53 ARG B O 1
ATOM 1289 N N . ARG B 1 54 ? -16.062 -10.719 -4.711 1 95.06 54 ARG B N 1
ATOM 1290 C CA . ARG B 1 54 ? -15.844 -10.367 -3.314 1 95.06 54 ARG B CA 1
ATOM 1291 C C . ARG B 1 54 ? -15.398 -8.914 -3.186 1 95.06 54 ARG B C 1
ATOM 1293 O O . ARG B 1 54 ? -15.797 -8.219 -2.25 1 95.06 54 ARG B O 1
ATOM 1300 N N . LEU B 1 55 ? -14.641 -8.445 -4.137 1 93.44 55 LEU B N 1
ATOM 1301 C CA . LEU B 1 55 ? -14.086 -7.102 -4.0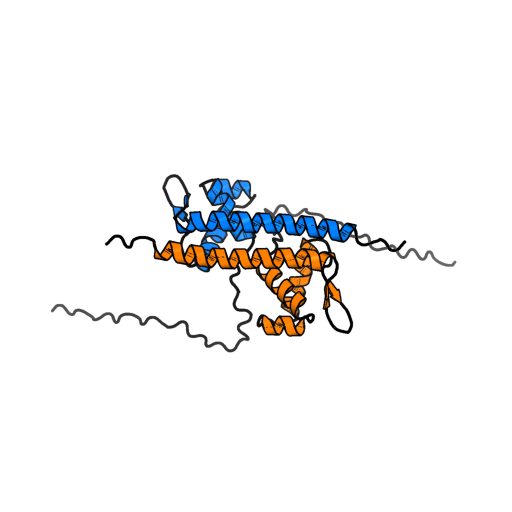86 1 93.44 55 LEU B CA 1
ATOM 1302 C C . LEU B 1 55 ? -14.961 -6.121 -4.855 1 93.44 55 LEU B C 1
ATOM 1304 O O . LEU B 1 55 ? -14.617 -4.941 -4.98 1 93.44 55 LEU B O 1
ATOM 1308 N N . HIS B 1 56 ? -16.047 -6.609 -5.434 1 94.12 56 HIS B N 1
ATOM 1309 C CA . HIS B 1 56 ? -16.953 -5.781 -6.23 1 94.12 56 HIS B CA 1
ATOM 1310 C C . HIS B 1 56 ? -16.234 -5.191 -7.441 1 94.12 56 HIS B C 1
ATOM 1312 O O . HIS B 1 56 ? -16.375 -4.004 -7.73 1 94.12 56 HIS B O 1
ATOM 1318 N N . LEU B 1 57 ? -15.422 -5.945 -7.957 1 93.12 57 LEU B N 1
ATOM 1319 C CA . LEU B 1 57 ? -14.703 -5.637 -9.188 1 93.12 57 LEU B CA 1
ATOM 1320 C C . LEU B 1 57 ? -15.086 -6.605 -10.297 1 93.12 57 LEU B C 1
ATOM 1322 O O . LEU B 1 57 ? -15.742 -7.621 -10.047 1 93.12 57 LEU B O 1
ATOM 1326 N N . SER B 1 58 ? -14.719 -6.199 -11.523 1 95 58 SER B N 1
ATOM 1327 C CA . SER B 1 58 ? -14.781 -7.164 -12.617 1 95 58 SER B CA 1
ATOM 1328 C C . SER B 1 58 ? -13.5 -7.996 -12.695 1 95 58 SER B C 1
ATOM 1330 O O . SER B 1 58 ? -12.508 -7.668 -12.047 1 95 58 SER B O 1
ATOM 1332 N N . GLN B 1 59 ? -13.57 -9.086 -13.438 1 95.56 59 GLN B N 1
ATOM 1333 C CA . GLN B 1 59 ? -12.453 -10.023 -13.516 1 95.56 59 GLN B CA 1
ATOM 1334 C C . GLN B 1 59 ? -11.242 -9.383 -14.188 1 95.56 59 GLN B C 1
ATOM 1336 O O . GLN B 1 59 ? -10.109 -9.57 -13.742 1 95.56 59 GLN B O 1
ATOM 1341 N N . PRO B 1 60 ? -11.383 -8.594 -15.297 1 96.38 60 PRO B N 1
ATOM 1342 C CA . PRO B 1 60 ? -10.203 -8.094 -16 1 96.38 60 PRO B CA 1
ATOM 1343 C C . PRO B 1 60 ? -9.336 -7.18 -15.133 1 96.38 60 PRO B C 1
ATOM 1345 O O . PRO B 1 60 ? -8.117 -7.375 -15.047 1 96.38 60 PRO B O 1
ATOM 1348 N N . PRO B 1 61 ? -9.969 -6.242 -14.445 1 93.69 61 PRO B N 1
ATOM 1349 C CA . PRO B 1 61 ? -9.164 -5.387 -13.57 1 93.69 61 PRO B CA 1
ATOM 1350 C C . PRO B 1 61 ? -8.461 -6.176 -12.461 1 93.69 61 PRO B C 1
ATOM 1352 O O . PRO B 1 61 ? -7.312 -5.871 -12.125 1 93.69 61 PRO B O 1
ATOM 1355 N N . LEU B 1 62 ? -9.125 -7.082 -11.914 1 94.69 62 LEU B N 1
ATOM 1356 C CA . LEU B 1 62 ? -8.516 -7.891 -10.867 1 94.69 62 LEU B CA 1
ATOM 1357 C C . LEU B 1 62 ? -7.32 -8.672 -11.406 1 94.69 62 LEU B C 1
ATOM 1359 O O . LEU B 1 62 ? -6.27 -8.727 -10.766 1 94.69 62 LEU B O 1
ATOM 1363 N N . SER B 1 63 ? -7.422 -9.281 -12.555 1 95.81 63 SER B N 1
ATOM 1364 C CA . SER B 1 63 ? -6.328 -10.016 -13.172 1 95.81 63 SER B CA 1
ATOM 1365 C C . SER B 1 63 ? -5.125 -9.117 -13.422 1 95.81 63 SER B C 1
ATOM 1367 O O . SER B 1 63 ? -3.982 -9.516 -13.195 1 95.81 63 SER B O 1
ATOM 1369 N N . ARG B 1 64 ? -5.473 -7.945 -13.836 1 94.88 64 ARG B N 1
ATOM 1370 C CA . ARG B 1 64 ? -4.41 -6.984 -14.094 1 94.88 64 ARG B CA 1
ATOM 1371 C C . ARG B 1 64 ? -3.672 -6.625 -12.805 1 94.88 64 ARG B C 1
ATOM 1373 O O . ARG B 1 64 ? -2.455 -6.43 -12.82 1 94.88 64 ARG B O 1
ATOM 1380 N N . HIS B 1 65 ? -4.434 -6.473 -11.742 1 93.88 65 HIS B N 1
ATOM 1381 C CA . HIS B 1 65 ? -3.814 -6.188 -10.453 1 93.88 65 HIS B CA 1
ATOM 1382 C C . HIS B 1 65 ? -2.807 -7.266 -10.078 1 93.88 65 HIS B C 1
ATOM 1384 O O . HIS B 1 65 ? -1.702 -6.961 -9.625 1 93.88 65 HIS B O 1
ATOM 1390 N N . ILE B 1 66 ? -3.168 -8.508 -10.289 1 95.5 66 ILE B N 1
ATOM 1391 C CA . ILE B 1 66 ? -2.314 -9.641 -9.945 1 95.5 66 ILE B CA 1
ATOM 1392 C C . ILE B 1 66 ? -1.069 -9.633 -10.828 1 95.5 66 ILE B C 1
ATOM 1394 O O . ILE B 1 66 ? 0.05 -9.789 -10.336 1 95.5 66 ILE B O 1
ATOM 1398 N N . LEU B 1 67 ? -1.31 -9.453 -12.094 1 94.25 67 LEU B N 1
ATOM 1399 C CA . LEU B 1 67 ? -0.201 -9.438 -13.047 1 94.25 67 LEU B CA 1
ATOM 1400 C C . LEU B 1 67 ? 0.774 -8.312 -12.719 1 94.25 67 LEU B C 1
ATOM 1402 O O . LEU B 1 67 ? 1.991 -8.508 -12.75 1 94.25 67 LEU B O 1
ATOM 1406 N N . SER B 1 68 ? 0.272 -7.184 -12.461 1 92.19 68 SER B N 1
ATOM 1407 C CA . SER B 1 68 ? 1.111 -6.043 -12.117 1 92.19 68 SER B CA 1
ATOM 1408 C C . SER B 1 68 ? 1.933 -6.32 -10.859 1 92.19 68 SER B C 1
ATOM 1410 O O . SER B 1 68 ? 3.117 -5.988 -10.797 1 92.19 68 SER B O 1
ATOM 1412 N N . LEU B 1 69 ? 1.296 -6.934 -9.891 1 92.5 69 LEU B N 1
ATOM 1413 C CA . LEU B 1 69 ? 1.977 -7.289 -8.656 1 92.5 69 LEU B CA 1
ATOM 1414 C C . LEU B 1 69 ? 3.096 -8.289 -8.914 1 92.5 69 LEU B C 1
ATOM 1416 O O . LEU B 1 69 ? 4.215 -8.125 -8.422 1 92.5 69 LEU B O 1
ATOM 1420 N N . GLU B 1 70 ? 2.809 -9.273 -9.711 1 93.19 70 GLU B N 1
ATOM 1421 C CA . GLU B 1 70 ? 3.809 -10.281 -10.047 1 93.19 70 GLU B CA 1
ATOM 1422 C C . GLU B 1 70 ? 4.973 -9.664 -10.812 1 93.19 70 GLU B C 1
ATOM 1424 O O . GLU B 1 70 ? 6.133 -10.008 -10.57 1 93.19 70 GLU B O 1
ATOM 1429 N N . ASP B 1 71 ? 4.645 -8.734 -11.719 1 89.62 71 ASP B N 1
ATOM 1430 C CA . ASP B 1 71 ? 5.668 -8.039 -12.492 1 89.62 71 ASP B CA 1
ATOM 1431 C C . ASP B 1 71 ? 6.578 -7.215 -11.586 1 89.62 71 ASP B C 1
ATOM 1433 O O . ASP B 1 71 ? 7.801 -7.227 -11.75 1 89.62 71 ASP B O 1
ATOM 1437 N N . GLU B 1 72 ? 5.988 -6.602 -10.656 1 86.19 72 GLU B N 1
ATOM 1438 C CA . GLU B 1 72 ? 6.754 -5.762 -9.734 1 86.19 72 GLU B CA 1
ATOM 1439 C C . GLU B 1 72 ? 7.66 -6.605 -8.844 1 86.19 72 GLU B C 1
ATOM 1441 O O . GLU B 1 72 ? 8.789 -6.203 -8.539 1 86.19 72 GLU B O 1
ATOM 1446 N N . LEU B 1 73 ? 7.125 -7.699 -8.461 1 87.5 73 LEU B N 1
ATOM 1447 C CA . LEU B 1 73 ? 7.895 -8.586 -7.602 1 87.5 73 LEU B CA 1
ATOM 1448 C C . LEU B 1 73 ? 8.891 -9.406 -8.414 1 87.5 73 LEU B C 1
ATOM 1450 O O . LEU B 1 73 ? 9.836 -9.977 -7.859 1 87.5 73 LEU B O 1
ATOM 1454 N N . GLY B 1 74 ? 8.672 -9.5 -9.711 1 87.31 74 GLY B N 1
ATOM 1455 C CA . GLY B 1 74 ? 9.555 -10.219 -10.602 1 87.31 74 GLY B CA 1
ATOM 1456 C C . GLY B 1 74 ? 9.383 -11.727 -10.539 1 87.31 74 GLY B C 1
ATOM 1457 O O . GLY B 1 74 ? 10.289 -12.484 -10.891 1 87.31 74 GLY B O 1
ATOM 1458 N N . THR B 1 75 ? 8.352 -12.219 -9.922 1 90.38 75 THR B N 1
ATOM 1459 C CA . THR B 1 75 ? 8.102 -13.648 -9.758 1 90.38 75 THR B CA 1
ATOM 1460 C C . THR B 1 75 ? 6.609 -13.945 -9.781 1 90.38 75 THR B C 1
ATOM 1462 O O . THR B 1 75 ? 5.805 -13.164 -9.266 1 90.38 75 THR B O 1
ATOM 1465 N N . PRO B 1 76 ? 6.227 -15.016 -10.406 1 94.44 76 PRO B N 1
ATOM 1466 C CA . PRO B 1 76 ? 4.82 -15.422 -10.336 1 94.44 76 PRO B CA 1
ATOM 1467 C C . PRO B 1 76 ? 4.402 -15.852 -8.93 1 94.44 76 PRO B C 1
ATOM 1469 O O . PRO B 1 76 ? 5.195 -16.453 -8.203 1 94.44 76 PRO B O 1
ATOM 1472 N N . LEU B 1 77 ? 3.248 -15.539 -8.609 1 96.31 77 LEU B N 1
ATOM 1473 C CA . LEU B 1 77 ? 2.725 -15.875 -7.293 1 96.31 77 LEU B CA 1
ATOM 1474 C C . LEU B 1 77 ? 1.689 -16.984 -7.387 1 96.31 77 LEU B C 1
ATOM 1476 O O . LEU B 1 77 ? 1.447 -17.703 -6.41 1 96.31 77 LEU B O 1
ATOM 1480 N N . PHE B 1 78 ? 1.107 -17.078 -8.547 1 97.25 78 PHE B N 1
ATOM 1481 C CA . PHE B 1 78 ? 0.06 -18.062 -8.773 1 97.25 78 PHE B CA 1
ATOM 1482 C C . PHE B 1 78 ? 0.403 -18.953 -9.961 1 97.25 78 PHE B C 1
ATOM 1484 O O . PHE B 1 78 ? 1.128 -18.547 -10.867 1 97.25 78 PHE B O 1
ATOM 1491 N N . GLU B 1 79 ? -0.16 -20.156 -9.82 1 95.5 79 GLU B N 1
ATOM 1492 C CA . GLU B 1 79 ? -0.258 -21.062 -10.961 1 95.5 79 GLU B CA 1
ATOM 1493 C C . GLU B 1 79 ? -1.705 -21.219 -11.414 1 95.5 79 GLU B C 1
ATOM 1495 O O . GLU B 1 79 ? -2.6 -21.438 -10.594 1 95.5 79 GLU B O 1
ATOM 1500 N N . ARG B 1 80 ? -1.882 -20.984 -12.672 1 92.62 80 ARG B N 1
ATOM 1501 C CA . ARG B 1 80 ? -3.221 -21.188 -13.211 1 92.62 80 ARG B CA 1
ATOM 1502 C C . ARG B 1 80 ? -3.486 -22.656 -13.484 1 92.62 80 ARG B C 1
ATOM 1504 O O . ARG B 1 80 ? -2.691 -23.328 -14.148 1 92.62 80 ARG B O 1
ATOM 1511 N N . THR B 1 81 ? -4.492 -23.219 -12.867 1 94.19 81 THR B N 1
ATOM 1512 C CA . THR B 1 81 ? -4.93 -24.609 -13.039 1 94.19 81 THR B CA 1
ATOM 1513 C C . THR B 1 81 ? -6.363 -24.656 -13.562 1 94.19 81 THR B C 1
ATOM 1515 O O . THR B 1 81 ? -7.078 -23.656 -13.531 1 94.19 81 THR B O 1
ATOM 1518 N N . PRO B 1 82 ? -6.723 -25.812 -14.102 1 92.56 82 PRO B N 1
ATOM 1519 C CA . PRO B 1 82 ? -8.117 -25.938 -14.539 1 92.56 82 PRO B CA 1
ATOM 1520 C C . PRO B 1 82 ? -9.117 -25.672 -13.414 1 92.56 82 PRO B C 1
ATOM 1522 O O . PRO B 1 82 ? -10.266 -25.328 -13.68 1 92.56 82 PRO B O 1
ATOM 1525 N N . ARG B 1 83 ? -8.711 -25.844 -12.172 1 91.5 83 ARG B N 1
ATOM 1526 C CA . ARG B 1 83 ? -9.586 -25.672 -11.023 1 91.5 83 ARG B CA 1
ATOM 1527 C C . ARG B 1 83 ? -9.523 -24.25 -10.492 1 91.5 83 ARG B C 1
ATOM 1529 O O . ARG B 1 83 ? -10.219 -23.906 -9.539 1 91.5 83 ARG B O 1
ATOM 1536 N N . GLY B 1 84 ? -8.656 -23.547 -11.086 1 94.69 84 GLY B N 1
ATOM 1537 C CA . GLY B 1 84 ? -8.539 -22.156 -10.641 1 94.69 84 GLY B CA 1
ATOM 1538 C C . GLY B 1 84 ? -7.105 -21.703 -10.453 1 94.69 84 GLY B C 1
ATOM 1539 O O . GLY B 1 84 ? -6.25 -21.969 -11.305 1 94.69 84 GLY B O 1
ATOM 1540 N N . MET B 1 85 ? -6.914 -20.891 -9.367 1 95.81 85 MET B N 1
ATOM 1541 C CA . MET B 1 85 ? -5.59 -20.359 -9.07 1 95.81 85 MET B CA 1
ATOM 1542 C C . MET B 1 85 ? -4.992 -21.031 -7.84 1 95.81 85 MET B C 1
ATOM 1544 O O . MET B 1 85 ? -5.652 -21.141 -6.809 1 95.81 85 MET B O 1
ATOM 1548 N N . ARG B 1 86 ? -3.775 -21.469 -7.98 1 96.06 86 ARG B N 1
ATOM 1549 C CA . ARG B 1 86 ? -3.053 -22.047 -6.855 1 96.06 86 ARG B CA 1
ATOM 1550 C C . ARG B 1 86 ? -1.817 -21.234 -6.508 1 96.06 86 ARG B C 1
ATOM 1552 O O . ARG B 1 86 ? -1.099 -20.766 -7.398 1 96.06 86 ARG B O 1
ATOM 1559 N N . LEU B 1 87 ? -1.551 -21.156 -5.25 1 96.12 87 LEU B N 1
ATOM 1560 C CA . LEU B 1 87 ? -0.394 -20.391 -4.797 1 96.12 87 LEU B CA 1
ATOM 1561 C C . LEU B 1 87 ? 0.9 -21.156 -5.062 1 96.12 87 LEU B C 1
ATOM 1563 O O . LEU B 1 87 ? 0.996 -22.344 -4.77 1 96.12 87 LEU B O 1
ATOM 1567 N N . LEU B 1 88 ? 1.884 -20.438 -5.621 1 95.5 88 LEU B N 1
ATOM 1568 C CA . LEU B 1 88 ? 3.254 -20.938 -5.676 1 95.5 88 LEU B CA 1
ATOM 1569 C C . LEU B 1 88 ? 3.979 -20.672 -4.359 1 95.5 88 LEU B C 1
ATOM 1571 O O . LEU B 1 88 ? 3.463 -19.969 -3.49 1 95.5 88 LEU B O 1
ATOM 1575 N N . PRO B 1 89 ? 5.109 -21.328 -4.172 1 94 89 PRO B N 1
ATOM 1576 C CA . PRO B 1 89 ? 5.848 -21.078 -2.928 1 94 89 PRO B CA 1
ATOM 1577 C C . PRO B 1 89 ? 6.094 -19.609 -2.666 1 94 89 PRO B C 1
ATOM 1579 O O . PRO B 1 89 ? 5.953 -19.141 -1.531 1 94 89 PRO B O 1
ATOM 1582 N N . ALA B 1 90 ? 6.398 -18.922 -3.705 1 95 90 ALA B N 1
ATOM 1583 C CA . ALA B 1 90 ? 6.574 -17.469 -3.582 1 95 90 ALA B CA 1
ATOM 1584 C C . ALA B 1 90 ? 5.273 -16.797 -3.164 1 95 90 ALA B C 1
ATOM 1586 O O . ALA B 1 90 ? 5.281 -15.867 -2.355 1 95 90 ALA B O 1
ATOM 1587 N N . GLY B 1 91 ? 4.176 -17.297 -3.703 1 96.44 91 GLY B N 1
ATOM 1588 C CA . GLY B 1 91 ? 2.869 -16.766 -3.336 1 96.44 91 GLY B CA 1
ATOM 1589 C C . GLY B 1 91 ? 2.51 -17.031 -1.884 1 96.44 91 GLY B C 1
ATOM 1590 O O . GLY B 1 91 ? 1.941 -16.156 -1.217 1 96.44 91 GLY B O 1
ATOM 1591 N N . THR B 1 92 ? 2.832 -18.156 -1.449 1 95.69 92 THR B N 1
ATOM 1592 C CA . THR B 1 92 ? 2.555 -18.516 -0.064 1 95.69 92 THR B CA 1
ATOM 1593 C C . THR B 1 92 ? 3.34 -17.625 0.896 1 95.69 92 THR B C 1
ATOM 1595 O O . THR B 1 92 ? 2.789 -17.125 1.884 1 95.69 92 THR B O 1
ATOM 1598 N N . ALA B 1 93 ? 4.594 -17.453 0.606 1 94.06 93 ALA B N 1
ATOM 1599 C CA . ALA B 1 93 ? 5.43 -16.562 1.415 1 94.06 93 ALA B CA 1
ATOM 1600 C C . ALA B 1 93 ? 4.902 -15.133 1.391 1 94.06 93 ALA B C 1
ATOM 1602 O O . ALA B 1 93 ? 4.848 -14.469 2.428 1 94.06 93 ALA B O 1
ATOM 1603 N N . PHE B 1 94 ? 4.48 -14.711 0.25 1 96.12 94 PHE B N 1
ATOM 1604 C CA . PHE B 1 94 ? 3.996 -13.344 0.086 1 96.12 94 PHE B CA 1
ATOM 1605 C C . PHE B 1 94 ? 2.672 -13.148 0.815 1 96.12 94 PHE B C 1
ATOM 1607 O O . PHE B 1 94 ? 2.402 -12.062 1.341 1 96.12 94 PHE B O 1
ATOM 1614 N N . LEU B 1 95 ? 1.849 -14.133 0.856 1 97.06 95 LEU B N 1
ATOM 1615 C CA . LEU B 1 95 ? 0.528 -14.039 1.469 1 97.06 95 LEU B CA 1
ATOM 1616 C C . LEU B 1 95 ? 0.637 -13.656 2.941 1 97.06 95 LEU B C 1
ATOM 1618 O O . LEU B 1 95 ? -0.137 -12.836 3.434 1 97.06 95 LEU B O 1
ATOM 1622 N N . ALA B 1 96 ? 1.557 -14.25 3.652 1 96.25 96 ALA B N 1
ATOM 1623 C CA . ALA B 1 96 ? 1.759 -13.922 5.062 1 96.25 96 ALA B CA 1
ATOM 1624 C C . ALA B 1 96 ? 2.088 -12.445 5.246 1 96.25 96 ALA B C 1
ATOM 1626 O O . ALA B 1 96 ? 1.525 -11.781 6.117 1 96.25 96 ALA B O 1
ATOM 1627 N N . HIS B 1 97 ? 2.951 -11.984 4.449 1 95.81 97 HIS B N 1
ATOM 1628 C CA . HIS B 1 97 ? 3.34 -10.578 4.504 1 95.81 97 HIS B CA 1
ATOM 1629 C C . HIS B 1 97 ? 2.186 -9.672 4.094 1 95.81 97 HIS B C 1
ATOM 1631 O O . HIS B 1 97 ? 1.937 -8.648 4.73 1 95.81 97 HIS B O 1
ATOM 1637 N N . ALA B 1 98 ? 1.509 -10.062 3.047 1 96.31 98 ALA B N 1
ATOM 1638 C CA . ALA B 1 98 ? 0.398 -9.25 2.547 1 96.31 98 ALA B CA 1
ATOM 1639 C C . ALA B 1 98 ? -0.672 -9.07 3.619 1 96.31 98 ALA B C 1
ATOM 1641 O O . ALA B 1 98 ? -1.18 -7.961 3.812 1 96.31 98 ALA B O 1
ATOM 1642 N N . ARG B 1 99 ? -0.97 -10.062 4.312 1 96.19 99 ARG B N 1
ATOM 1643 C CA . ARG B 1 99 ? -1.964 -10 5.379 1 96.19 99 ARG B CA 1
ATOM 1644 C C . ARG B 1 99 ? -1.509 -9.062 6.496 1 96.19 99 ARG B C 1
ATOM 1646 O O . ARG B 1 99 ? -2.311 -8.305 7.043 1 96.19 99 ARG B O 1
ATOM 1653 N N . ARG B 1 100 ? -0.264 -9.156 6.828 1 95.19 100 ARG B N 1
ATOM 1654 C CA . ARG B 1 100 ? 0.276 -8.289 7.875 1 95.19 100 ARG B CA 1
ATOM 1655 C C . ARG B 1 100 ? 0.236 -6.828 7.453 1 95.19 100 ARG B C 1
ATOM 1657 O O . ARG B 1 100 ? -0.084 -5.953 8.258 1 95.19 100 ARG B O 1
ATOM 1664 N N . ILE B 1 101 ? 0.586 -6.637 6.242 1 94.12 101 ILE B N 1
ATOM 1665 C CA . ILE B 1 101 ? 0.592 -5.273 5.723 1 94.12 101 ILE B CA 1
ATOM 1666 C C . ILE B 1 101 ? -0.821 -4.699 5.766 1 94.12 101 ILE B C 1
ATOM 1668 O O . ILE B 1 101 ? -1.032 -3.594 6.273 1 94.12 101 ILE B O 1
ATOM 1672 N N . LEU B 1 102 ? -1.799 -5.391 5.301 1 93.38 102 LEU B N 1
ATOM 1673 C CA . LEU B 1 102 ? -3.178 -4.918 5.266 1 93.38 102 LEU B CA 1
ATOM 1674 C C . LEU B 1 102 ? -3.717 -4.711 6.68 1 93.38 102 LEU B C 1
ATOM 1676 O O . LEU B 1 102 ? -4.453 -3.754 6.934 1 93.38 102 LEU B O 1
ATOM 1680 N N . ALA B 1 103 ? -3.355 -5.582 7.566 1 93.88 103 ALA B N 1
ATOM 1681 C CA . ALA B 1 103 ? -3.773 -5.441 8.961 1 93.88 103 ALA B CA 1
ATOM 1682 C C . ALA B 1 103 ? -3.193 -4.172 9.578 1 93.88 103 ALA B C 1
ATOM 1684 O O . ALA B 1 103 ? -3.877 -3.475 10.336 1 93.88 103 ALA B O 1
ATOM 1685 N N . GLU B 1 104 ? -1.94 -3.928 9.281 1 93.12 104 GLU B N 1
ATOM 1686 C CA . GLU B 1 104 ? -1.289 -2.73 9.805 1 93.12 104 GLU B CA 1
ATOM 1687 C C . GLU B 1 104 ? -1.933 -1.464 9.242 1 93.12 104 GLU B C 1
ATOM 1689 O O . GLU B 1 104 ? -2.039 -0.456 9.945 1 93.12 104 GLU B O 1
ATOM 1694 N N . VAL B 1 105 ? -2.312 -1.516 8.062 1 90.94 105 VAL B N 1
ATOM 1695 C CA . VAL B 1 105 ? -2.984 -0.376 7.445 1 90.94 105 VAL B CA 1
ATOM 1696 C C . VAL B 1 105 ? -4.309 -0.11 8.156 1 90.94 105 VAL B C 1
ATOM 1698 O O . VAL B 1 105 ? -4.629 1.036 8.484 1 90.94 105 VAL B O 1
ATOM 1701 N N . ASP B 1 106 ? -5.051 -1.131 8.359 1 89.94 106 ASP B N 1
ATOM 1702 C CA . ASP B 1 106 ? -6.32 -0.992 9.07 1 89.94 106 ASP B CA 1
ATOM 1703 C C . ASP B 1 106 ? -6.105 -0.407 10.469 1 89.94 106 ASP B C 1
ATOM 1705 O O . ASP B 1 106 ? -6.855 0.473 10.898 1 89.94 106 ASP B O 1
ATOM 1709 N N . ALA B 1 107 ? -5.094 -0.89 11.094 1 92.56 107 ALA B N 1
ATOM 1710 C CA . ALA B 1 107 ? -4.77 -0.393 12.43 1 92.56 107 ALA B CA 1
ATOM 1711 C C . ALA B 1 107 ? -4.375 1.081 12.383 1 92.56 107 ALA B C 1
ATOM 1713 O O . ALA B 1 107 ? -4.734 1.852 13.273 1 92.56 107 ALA B O 1
ATOM 1714 N N . ALA B 1 108 ? -3.633 1.412 11.391 1 91.75 108 ALA B N 1
ATOM 1715 C CA . ALA B 1 108 ? -3.195 2.795 11.219 1 91.75 108 ALA B CA 1
ATOM 1716 C C . ALA B 1 108 ? -4.387 3.732 11.055 1 91.75 108 ALA B C 1
ATOM 1718 O O . ALA B 1 108 ? -4.449 4.785 11.695 1 91.75 108 ALA B O 1
ATOM 1719 N N . VAL B 1 109 ? -5.281 3.383 10.25 1 87.94 109 VAL B N 1
ATOM 1720 C CA . VAL B 1 109 ? -6.469 4.191 9.984 1 87.94 109 VAL B CA 1
ATOM 1721 C C . VAL B 1 109 ? -7.266 4.375 11.266 1 87.94 109 VAL B C 1
ATOM 1723 O O . VAL B 1 109 ? -7.691 5.484 11.586 1 87.94 109 VAL B O 1
ATOM 1726 N N . LEU B 1 110 ? -7.418 3.344 11.977 1 88.19 110 LEU B N 1
ATOM 1727 C CA . LEU B 1 110 ? -8.172 3.389 13.219 1 88.19 110 LEU B CA 1
ATOM 1728 C C . LEU B 1 110 ? -7.484 4.289 14.242 1 88.19 110 LEU B C 1
ATOM 1730 O O . LEU B 1 110 ? -8.141 5.074 14.93 1 88.19 110 LEU B O 1
ATOM 1734 N N . THR B 1 111 ? -6.18 4.145 14.305 1 90.25 111 THR B N 1
ATOM 1735 C CA . THR B 1 111 ? -5.398 4.934 15.25 1 90.25 111 THR B CA 1
ATOM 1736 C C . THR B 1 111 ? -5.492 6.422 14.922 1 90.25 111 THR B C 1
ATOM 1738 O O . THR B 1 111 ? -5.656 7.25 15.82 1 90.25 111 THR B O 1
ATOM 1741 N N . VAL B 1 112 ? -5.41 6.777 13.734 1 88.88 112 VAL B N 1
ATOM 1742 C CA . VAL B 1 112 ? -5.438 8.164 13.289 1 88.88 112 VAL B CA 1
ATOM 1743 C C . VAL B 1 112 ? -6.812 8.773 13.555 1 88.88 112 VAL B C 1
ATOM 1745 O O . VAL B 1 112 ? -6.922 9.914 14.008 1 88.88 112 VAL B O 1
ATOM 1748 N N . ARG B 1 113 ? -7.812 8.047 13.281 1 83.38 113 ARG B N 1
ATOM 1749 C CA . ARG B 1 113 ? -9.18 8.523 13.5 1 83.38 113 ARG B CA 1
ATOM 1750 C C . ARG B 1 113 ? -9.438 8.781 14.977 1 83.38 113 ARG B C 1
ATOM 1752 O O . ARG B 1 113 ? -10.125 9.742 15.336 1 83.38 113 ARG B O 1
ATOM 1759 N N . LYS B 1 114 ? -8.852 7.996 15.797 1 85.69 114 LYS B N 1
ATOM 1760 C CA . LYS B 1 114 ? -8.992 8.172 17.234 1 85.69 114 LYS B CA 1
ATOM 1761 C C . LYS B 1 114 ? -8.219 9.391 17.719 1 85.69 114 LYS B C 1
ATOM 1763 O O . LYS B 1 114 ? -8.672 10.109 18.609 1 85.69 114 LYS B O 1
ATOM 1768 N N . ALA B 1 115 ? -7.016 9.57 17.234 1 83.19 115 ALA B N 1
ATOM 1769 C CA . ALA B 1 115 ? -6.18 10.703 17.625 1 83.19 115 ALA B CA 1
ATOM 1770 C C . ALA B 1 115 ? -6.797 12.023 17.156 1 83.19 115 ALA B C 1
ATOM 1772 O O . ALA B 1 115 ? -6.602 13.062 17.797 1 83.19 115 ALA B O 1
ATOM 1773 N N . ALA B 1 116 ? -7.371 12.047 16.016 1 74 116 ALA B N 1
ATOM 1774 C CA . ALA B 1 116 ? -8.008 13.242 15.477 1 74 116 ALA B CA 1
ATOM 1775 C C . ALA B 1 116 ? -9.195 13.672 16.344 1 74 116 ALA B C 1
ATOM 1777 O O . ALA B 1 116 ? -9.477 14.867 16.469 1 74 116 ALA B O 1
ATOM 1778 N N . VAL B 1 117 ? -9.93 12.75 16.797 1 66.81 117 VAL B N 1
ATOM 1779 C CA . VAL B 1 117 ? -11.062 13.062 17.656 1 66.81 117 VAL B CA 1
ATOM 1780 C C . VAL B 1 117 ? -10.57 13.617 19 1 66.81 117 VAL B C 1
ATOM 1782 O O . VAL B 1 117 ? -11.234 14.445 19.609 1 66.81 117 VAL B O 1
ATOM 1785 N N . ASP B 1 118 ? -9.5 13.148 19.438 1 60.28 118 ASP B N 1
ATOM 1786 C CA . ASP B 1 118 ? -9 13.625 20.719 1 60.28 118 ASP B CA 1
ATOM 1787 C C . ASP B 1 118 ? -8.344 14.992 20.594 1 60.28 118 ASP B C 1
ATOM 1789 O O . ASP B 1 118 ? -7.711 15.477 21.531 1 60.28 118 ASP B O 1
ATOM 1793 N N . VAL B 1 119 ? -8.18 15.586 19.422 1 53.88 119 VAL B N 1
ATOM 1794 C CA . VAL B 1 119 ? -7.699 16.969 19.422 1 53.88 119 VAL B CA 1
ATOM 1795 C C . VAL B 1 119 ? -8.641 17.844 20.234 1 53.88 119 VAL B C 1
ATOM 1797 O O . VAL B 1 119 ? -9.859 17.828 20.016 1 53.88 119 VAL B O 1
ATOM 1800 N N . PRO B 1 120 ? -8.273 18.328 21.359 1 49.19 120 PRO B N 1
ATOM 1801 C CA . PRO B 1 120 ? -9.07 19.188 22.25 1 49.19 120 PRO B CA 1
ATOM 1802 C C . PRO B 1 120 ? -9.75 20.328 21.516 1 49.19 120 PRO B C 1
ATOM 1804 O O . PRO B 1 120 ? -9.133 20.969 20.656 1 49.19 120 PRO B O 1
ATOM 1807 N N . GLU B 1 121 ? -11.016 20.203 21.016 1 42.19 121 GLU B N 1
ATOM 1808 C CA . GLU B 1 121 ? -11.797 21.422 20.859 1 42.19 121 GLU B CA 1
ATOM 1809 C C . GLU B 1 121 ? -11.406 22.469 21.906 1 42.19 121 GLU B C 1
ATOM 1811 O O . GLU B 1 121 ? -11.375 22.172 23.109 1 42.19 121 GLU B O 1
ATOM 1816 N N . THR B 1 122 ? -10.312 23.234 21.641 1 37.06 122 THR B N 1
ATOM 1817 C CA . THR B 1 122 ? -10.258 24.422 22.484 1 37.06 122 THR B CA 1
ATOM 1818 C C . THR B 1 122 ? -11.664 24.953 22.766 1 37.06 122 THR B C 1
ATOM 1820 O O . THR B 1 122 ? -12.391 25.328 21.844 1 37.06 122 THR B O 1
ATOM 1823 N N . ASN B 1 123 ? -12.445 24.484 23.688 1 30.3 123 ASN B N 1
ATOM 1824 C CA . ASN B 1 123 ? -13.344 25.406 24.375 1 30.3 123 ASN B CA 1
ATOM 1825 C C . ASN B 1 123 ? -12.602 26.625 24.891 1 30.3 123 ASN B C 1
ATOM 1827 O O . ASN B 1 123 ? -11.547 26.5 25.516 1 30.3 123 ASN B O 1
#

Solvent-accessible surface area (backbone atoms only — not comparable to full-atom values): 14170 Å² total; per-residue (Å²): 138,81,76,75,73,74,76,74,75,82,76,81,78,70,87,74,78,70,81,76,62,81,73,60,57,76,65,67,70,48,65,34,46,58,34,44,50,48,42,51,37,27,68,72,59,25,24,62,62,60,22,12,57,74,69,62,45,55,50,68,64,46,51,48,35,44,52,51,48,24,61,64,62,70,44,70,34,61,43,86,49,98,87,28,47,41,73,31,73,24,23,54,58,32,48,60,39,44,52,51,38,54,50,43,50,54,50,29,51,53,52,27,51,52,41,52,66,63,52,74,72,82,123,133,84,74,83,81,69,78,74,74,84,75,82,78,72,86,74,74,71,77,77,64,82,71,51,76,67,64,70,72,50,65,34,47,59,33,45,50,47,43,52,37,27,68,73,60,23,24,61,61,59,22,13,57,75,69,56,43,55,50,68,64,45,52,49,34,44,50,52,48,24,60,66,59,70,44,70,34,62,41,85,47,100,88,30,46,40,72,31,72,22,23,53,59,33,48,59,38,44,52,51,39,54,52,42,50,55,49,30,52,53,51,28,49,52,42,53,66,63,52,72,72,82,123

Sequence (246 aa):
MAGKVDLGRPGVQCCLGIGTGVREGARLGAVSLTHLQSFVAVAEEGHVGRAARRLHLSQPPLSRHILSLEDELGTPLFERTPRGMRLLPAGTAFLAHARRILAEVDAAVLTVRKAAVDVPETNMAGKVDLGRPGVQCCLGIGTGVREGARLGAVSLTHLQSFVAVAEEGHVGRAARRLHLSQPPLSRHILSLEDELGTPLFERTPRGMRLLPAGTAFLAHARRILAEVDAAVLTVRKAAVDVPETN

Foldseek 3Di:
DCPPPPPPDPDPPDPDPPDPPPPPDPCVLPLDLVLLQLLLLCAVVQALCRSCVVVVHHSVVSVVSQVSVCVSVVHHQWDQDPVGTYGDPVVVVVNVVSVVVNVVVVVVVVVVVVVVVPPPPPD/DPDDPPPPDPDPPDPDPPDPPPPPPPVVLDLDLVLLLLLLLCAVVQALCRSCVVVVHHSVVSVVSQVSVCVNVVHHQWDQDPVHTYGDPVVVVVNVVSVVVNVVVVVVVVVVVVVVVPPPPPD

InterPro domains:
  IPR000847 LysR, HTH, N-terminal domain [PF00126] (33-91)
  IPR000847 LysR, HTH, N-terminal domain [PR00039] (48-59)
  IPR000847 LysR, HTH, N-terminal domain [PR00039] (59-69)
  IPR000847 LysR, HTH, N-terminal domain [PR00039] (69-80)
  IPR000847 LysR, HTH, N-terminal domain [PS50931] (31-88)
  IPR036388 Winged helix-like DNA-binding domain superfamily [G3DSA:1.10.10.10] (28-112)
  IPR036390 Winged helix DNA-binding domain superfamily [SSF46785] (32-113)

Secondary structure (DSSP, 8-state):
--------------------S----------BHHHHHHHHHHHHHS-HHHHHHHTT--HHHHHHHHHHHHHHHTS--EEEETTEEEE-HHHHHHHHHHHHHHHHHHHHHHHHHHHHHTS----/--------------------S----------BHHHHHHHHHHHHHS-HHHHHHHTT--HHHHHHHHHHHHHHHTS--EEEETTEEEE-HHHHHHHHHHHHHHHHHHHHHHHHHHHHHTS----

pLDDT: mean 76.41, std 26.55, range [24.53, 98.0]

Organism: Cystobacter fuscus (strain ATCC 25194 / DSM 2262 / NBRC 100088 / M29) (NCBI:txid1242864)

Radius of gyration: 24.19 Å; Cα contacts (8 Å, |Δi|>4): 269; chains: 2; bounding box: 56×82×82 Å

Nearest PDB structures (foldseek):
  5xxp-assembly1_B  TM=9.639E-01  e=3.981E-08  Cupriavidus necator
  7d98-assembly1_Q  TM=9.618E-01  e=1.071E-07  Cupriavidus necator
  5y9s-assembly1_C  TM=9.397E-01  e=2.667E-06  Vibrio vulnificus CMCP6
  2esn-assembly1_C  TM=7.255E-01  e=3.992E-04  Pseudomonas aeruginosa
  1b9m-assembly1_A  TM=7.299E-01  e=2.887E-03  Escherichia coli